Protein AF-A0A367YA58-F1 (afdb_monomer_lite)

Radius of gyration: 22.7 Å; chains: 1; bounding box: 59×46×59 Å

Secondary structure (DSSP, 8-state):
---PPPPPHHHHHHHHTT--------EE----S-TTS-EEEEE-TTS-EEEEEGGG-S---TT---SSS---HHHHHHTTT-TT-HHHHHHHHHHHHHHHHHHHHHHHHHHHHHHHHHHH--SS-EEE-HHHHHHHH---HHHHHHHHH-HHHHHHHHHHHHHHHHT-TTEE-GGGSGGG---TTTSS-TT--S----EEEPPHHHHHHHHHHHHHHHTT-HHHHHHHHHHHHHHS-GGGHHHHHHSHHHHTTHHHHHHHHHHHHS--HHHHHHHHHHT--SS---HHHHHHHHHHTTS--TT--HHHHTTSSPP------

Structure (mmCIF, N/CA/C/O backbone):
data_AF-A0A367YA58-F1
#
_entry.id   AF-A0A367YA58-F1
#
loop_
_atom_site.group_PDB
_atom_site.id
_atom_site.type_sy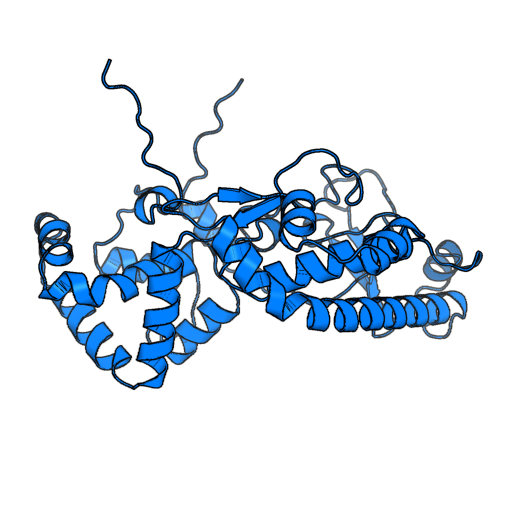mbol
_atom_site.label_atom_id
_atom_site.label_alt_id
_atom_site.label_comp_id
_atom_site.label_asym_id
_atom_site.label_entity_id
_atom_site.label_seq_id
_atom_site.pdbx_PDB_ins_code
_atom_site.Cartn_x
_atom_site.Cartn_y
_atom_site.Cartn_z
_atom_site.occupancy
_atom_site.B_iso_or_equiv
_atom_site.auth_seq_id
_atom_site.auth_comp_id
_atom_site.auth_asym_id
_atom_site.auth_atom_id
_atom_site.pdbx_PDB_model_num
ATOM 1 N N . MET A 1 1 ? -27.823 2.774 -15.861 1.00 31.83 1 MET A N 1
ATOM 2 C CA . MET A 1 1 ? -26.569 2.437 -15.163 1.00 31.83 1 MET A CA 1
ATOM 3 C C . MET A 1 1 ? -26.984 1.546 -14.020 1.00 31.83 1 MET A C 1
ATOM 5 O O . MET A 1 1 ? -27.896 1.924 -13.302 1.00 31.83 1 MET A O 1
ATOM 9 N N . VAL A 1 2 ? -26.497 0.311 -14.004 1.00 22.92 2 VAL A N 1
ATOM 10 C CA . VAL A 1 2 ? -26.872 -0.667 -12.981 1.00 22.92 2 VAL A CA 1
ATOM 11 C C . VAL A 1 2 ? -26.075 -0.297 -11.739 1.00 22.92 2 VAL A C 1
ATOM 13 O O . VAL A 1 2 ? -24.850 -0.345 -11.791 1.00 22.92 2 VAL A O 1
ATOM 16 N N . ASP A 1 3 ? -26.769 0.135 -10.687 1.00 24.98 3 ASP A N 1
ATOM 17 C CA . ASP A 1 3 ? -26.211 0.239 -9.341 1.00 24.98 3 ASP A CA 1
ATOM 18 C C . ASP A 1 3 ? -25.734 -1.153 -8.938 1.00 24.98 3 ASP A C 1
ATOM 20 O O . ASP A 1 3 ? -26.532 -2.049 -8.651 1.00 24.98 3 ASP A O 1
ATOM 24 N N . THR A 1 4 ? -24.423 -1.363 -8.986 1.00 26.62 4 THR A N 1
ATOM 25 C CA . THR A 1 4 ? -23.811 -2.517 -8.344 1.00 26.62 4 THR A CA 1
ATOM 26 C C . THR A 1 4 ? -23.987 -2.302 -6.838 1.00 26.62 4 THR A C 1
ATOM 28 O O . THR A 1 4 ? -23.537 -1.270 -6.335 1.00 26.62 4 THR A O 1
ATOM 31 N N . PRO A 1 5 ? -24.671 -3.200 -6.107 1.00 25.56 5 PRO A N 1
ATOM 32 C CA . PRO A 1 5 ? -24.782 -3.070 -4.660 1.00 25.56 5 PRO A CA 1
ATOM 33 C C . PRO A 1 5 ? -23.375 -3.078 -4.037 1.00 25.56 5 PRO A C 1
ATOM 35 O O . PRO A 1 5 ? -22.473 -3.691 -4.617 1.00 25.56 5 PRO A O 1
ATOM 38 N N . PRO A 1 6 ? -23.166 -2.415 -2.885 1.00 33.16 6 PRO A N 1
ATOM 39 C CA . PRO A 1 6 ? -21.897 -2.488 -2.171 1.00 33.16 6 PRO A CA 1
ATOM 40 C C . PRO A 1 6 ? -21.523 -3.958 -1.955 1.00 33.16 6 PRO A C 1
ATOM 42 O O . PRO A 1 6 ? -22.369 -4.761 -1.550 1.00 33.16 6 PRO A O 1
ATOM 45 N N . ASP A 1 7 ? -20.279 -4.313 -2.289 1.00 41.03 7 ASP A N 1
ATOM 46 C CA . ASP A 1 7 ? -19.752 -5.670 -2.141 1.00 41.03 7 ASP A CA 1
ATOM 47 C C . ASP A 1 7 ? -20.096 -6.205 -0.739 1.00 41.03 7 ASP A C 1
ATOM 49 O O . ASP A 1 7 ? -19.763 -5.590 0.275 1.00 41.03 7 ASP A O 1
ATOM 53 N N . HIS A 1 8 ? -20.795 -7.345 -0.665 1.00 44.59 8 HIS A N 1
ATOM 54 C CA . HIS A 1 8 ? -21.183 -7.951 0.611 1.00 44.59 8 HIS A CA 1
ATOM 55 C C . HIS A 1 8 ? -19.947 -8.138 1.500 1.00 44.59 8 HIS A C 1
ATOM 57 O O . HIS A 1 8 ? -18.978 -8.765 1.086 1.00 44.59 8 HIS A O 1
ATOM 63 N N . PHE A 1 9 ? -19.985 -7.658 2.740 1.00 45.44 9 PHE A N 1
ATOM 64 C CA . PHE A 1 9 ? -18.831 -7.609 3.643 1.00 45.44 9 PHE A CA 1
ATOM 65 C C . PHE A 1 9 ? -18.161 -8.978 3.934 1.00 45.44 9 PHE A C 1
ATOM 67 O O . PHE A 1 9 ? -16.949 -9.062 4.122 1.00 45.44 9 PHE A O 1
ATOM 74 N N . GLN A 1 10 ? -18.900 -10.089 3.843 1.00 37.69 10 GLN A N 1
ATOM 75 C CA . GLN A 1 10 ? -18.319 -11.442 3.880 1.00 37.69 10 GLN A CA 1
ATOM 76 C C . GLN A 1 10 ? -17.319 -11.689 2.724 1.00 37.69 10 GLN A C 1
ATOM 78 O O . GLN A 1 10 ? -16.295 -12.334 2.920 1.00 37.69 10 GLN A O 1
ATOM 83 N N . SER A 1 11 ? -17.553 -11.097 1.547 1.00 38.19 11 SER A N 1
ATOM 84 C CA . SER A 1 11 ? -16.654 -11.183 0.385 1.00 38.19 11 SER A CA 1
ATOM 85 C C . SER A 1 11 ? -15.342 -10.404 0.567 1.00 38.19 11 SER A C 1
ATOM 87 O O . SER A 1 11 ? -14.330 -10.786 -0.013 1.00 38.19 11 SER A O 1
ATOM 89 N N . ILE A 1 12 ? -15.338 -9.359 1.405 1.00 40.28 12 ILE A N 1
ATOM 90 C CA . ILE A 1 12 ? -14.152 -8.580 1.810 1.00 40.28 12 ILE A CA 1
ATOM 91 C C . ILE A 1 12 ? -13.266 -9.409 2.758 1.00 40.28 12 ILE A C 1
ATOM 93 O O . ILE A 1 12 ? -12.040 -9.315 2.732 1.00 40.28 12 ILE A O 1
ATOM 97 N N . ILE A 1 13 ? -13.863 -10.258 3.592 1.00 36.97 13 ILE A N 1
ATOM 98 C CA . ILE A 1 13 ? -13.114 -11.120 4.509 1.00 36.97 13 ILE A CA 1
ATOM 99 C C . ILE A 1 13 ? -12.478 -12.302 3.770 1.00 36.97 13 ILE A C 1
ATOM 101 O O . ILE A 1 13 ? -11.275 -12.523 3.907 1.00 36.97 13 ILE A O 1
ATOM 105 N N . ASP A 1 14 ? -13.256 -13.012 2.950 1.00 37.25 14 ASP A N 1
ATOM 106 C CA . ASP A 1 14 ? -12.817 -14.236 2.262 1.00 37.25 14 ASP A CA 1
ATOM 107 C C . ASP A 1 14 ? -11.677 -13.978 1.245 1.00 37.25 14 ASP A C 1
ATOM 109 O O . ASP A 1 14 ? -10.898 -14.872 0.911 1.00 37.25 14 ASP A O 1
ATOM 113 N N . ARG A 1 15 ? -11.550 -12.740 0.750 1.00 41.12 15 ARG A N 1
ATOM 114 C CA . ARG A 1 15 ? -10.530 -12.310 -0.225 1.00 41.12 15 ARG A CA 1
ATOM 115 C C . ARG A 1 15 ? -9.210 -11.838 0.422 1.00 41.12 15 ARG A C 1
ATOM 117 O O . ARG A 1 15 ? -8.171 -11.882 -0.240 1.00 41.12 15 ARG A O 1
ATOM 124 N N . ASN A 1 16 ? -9.214 -11.451 1.703 1.00 38.50 16 ASN A N 1
ATOM 125 C CA . ASN A 1 16 ? -8.028 -10.974 2.436 1.00 38.50 16 ASN A CA 1
ATOM 126 C C . ASN A 1 16 ? -7.114 -12.105 2.959 1.00 38.50 16 ASN A C 1
ATOM 128 O O . ASN A 1 16 ? -5.936 -11.860 3.209 1.00 38.50 16 ASN A O 1
ATOM 132 N N . GLU A 1 17 ? -7.611 -13.337 3.115 1.00 35.53 17 GLU A N 1
ATOM 133 C CA . GLU A 1 17 ? -6.869 -14.446 3.751 1.00 35.53 17 GLU A CA 1
ATOM 134 C C . GLU A 1 17 ? -5.697 -15.015 2.920 1.00 35.53 17 GLU A C 1
ATOM 136 O O . GLU A 1 17 ? -4.894 -15.775 3.455 1.00 35.53 17 GLU A O 1
ATOM 141 N N . ASN A 1 18 ? -5.551 -14.645 1.639 1.00 35.00 18 ASN A N 1
ATOM 142 C CA . ASN A 1 18 ? -4.677 -15.365 0.697 1.00 35.00 18 ASN A CA 1
ATOM 143 C C . ASN A 1 18 ? -3.546 -14.561 0.025 1.00 35.00 18 ASN A C 1
ATOM 145 O O . ASN A 1 18 ? -2.883 -15.113 -0.848 1.00 35.00 18 ASN A O 1
ATOM 149 N N . ASN A 1 19 ? -3.283 -13.295 0.372 1.00 36.41 19 ASN A N 1
ATOM 150 C CA . ASN A 1 19 ? -2.412 -12.454 -0.468 1.00 36.41 19 ASN A CA 1
ATOM 151 C C . ASN A 1 19 ? -1.410 -11.591 0.314 1.00 36.41 19 ASN A C 1
ATOM 153 O O . ASN A 1 19 ? -1.640 -10.405 0.535 1.00 36.41 19 ASN A O 1
ATOM 157 N N . ILE A 1 20 ? -0.258 -12.177 0.660 1.00 31.73 20 ILE A N 1
ATOM 158 C CA . ILE A 1 20 ? 0.951 -11.428 1.046 1.00 31.73 20 ILE A CA 1
ATOM 159 C C . ILE A 1 20 ? 1.748 -11.126 -0.242 1.00 31.73 20 ILE A C 1
ATOM 161 O O . ILE A 1 20 ? 2.041 -12.070 -0.983 1.00 31.73 20 ILE A O 1
ATOM 165 N N . PRO A 1 21 ? 2.100 -9.862 -0.551 1.00 36.66 21 PRO A N 1
ATOM 166 C CA . PRO A 1 21 ? 2.875 -9.521 -1.747 1.00 36.66 21 PRO A CA 1
ATOM 167 C C . PRO A 1 21 ? 4.283 -10.141 -1.736 1.00 36.66 21 PRO A C 1
ATOM 169 O O . PRO A 1 21 ? 4.924 -10.212 -0.689 1.00 36.66 21 PRO A O 1
ATOM 172 N N . LYS A 1 22 ? 4.782 -10.547 -2.911 1.00 32.50 22 LYS A N 1
ATOM 173 C CA . LYS A 1 22 ? 6.194 -10.891 -3.155 1.00 32.50 22 LYS A CA 1
ATOM 174 C C . LYS A 1 22 ? 6.803 -9.874 -4.122 1.00 32.50 22 LYS A C 1
ATOM 176 O O . LYS A 1 22 ? 6.124 -9.430 -5.044 1.00 32.50 22 LYS A O 1
ATOM 181 N N . GLU A 1 23 ? 8.055 -9.502 -3.881 1.00 27.98 23 GLU A N 1
ATOM 182 C CA . GLU A 1 23 ? 8.826 -8.542 -4.683 1.00 27.98 23 GLU A CA 1
ATOM 183 C C . GLU A 1 23 ? 9.129 -9.091 -6.095 1.00 27.98 23 GLU A C 1
ATOM 185 O O . GLU A 1 23 ? 9.314 -10.295 -6.266 1.00 27.98 23 GLU A O 1
ATOM 190 N N . GLY A 1 24 ? 9.169 -8.216 -7.111 1.00 27.61 24 GLY A N 1
ATOM 191 C CA . GLY A 1 24 ? 9.595 -8.550 -8.481 1.00 27.61 24 GLY A CA 1
ATOM 192 C C . GLY A 1 24 ? 9.173 -7.506 -9.532 1.00 27.61 24 GLY A C 1
ATOM 193 O O . GLY A 1 24 ? 8.119 -6.884 -9.404 1.00 27.61 24 GLY A O 1
ATOM 194 N N . SER A 1 25 ? 9.988 -7.268 -10.571 1.00 27.80 25 SER A N 1
ATOM 195 C CA . SER A 1 25 ? 9.669 -6.355 -11.690 1.00 27.80 25 SER A CA 1
ATOM 196 C C . SER A 1 25 ? 10.366 -6.737 -13.003 1.00 27.80 25 SER A C 1
ATOM 198 O O . SER A 1 25 ? 11.579 -6.625 -13.092 1.00 27.80 25 SER A O 1
ATOM 200 N N . ILE A 1 26 ? 9.572 -7.122 -14.012 1.00 32.19 26 ILE A N 1
ATOM 201 C CA . ILE A 1 26 ? 9.474 -6.632 -15.411 1.00 32.19 26 ILE A CA 1
ATOM 202 C C . ILE A 1 26 ? 8.370 -7.474 -16.071 1.00 32.19 26 ILE A C 1
ATOM 204 O O . ILE A 1 26 ? 8.388 -8.694 -15.976 1.00 32.19 26 ILE A O 1
ATOM 208 N N . VAL A 1 27 ? 7.399 -6.843 -16.736 1.00 33.84 27 VAL A N 1
ATOM 209 C CA . VAL A 1 27 ? 6.296 -7.538 -17.420 1.00 33.84 27 VAL A CA 1
ATOM 210 C C . VAL A 1 27 ? 6.476 -7.410 -18.929 1.00 33.84 27 VAL A C 1
ATOM 212 O O . VAL A 1 27 ? 6.345 -6.311 -19.467 1.00 33.84 27 VAL A O 1
ATOM 215 N N . GLU A 1 28 ? 6.689 -8.528 -19.624 1.00 33.31 28 GLU A N 1
ATOM 216 C CA . GLU A 1 28 ? 6.370 -8.618 -21.048 1.00 33.31 28 GLU A CA 1
ATOM 217 C C . GLU A 1 28 ? 5.059 -9.401 -21.214 1.00 33.31 28 GLU A C 1
ATOM 219 O O . GLU A 1 28 ? 4.943 -10.583 -20.881 1.00 33.31 28 GLU A O 1
ATOM 224 N N . ALA A 1 29 ? 4.019 -8.715 -21.689 1.00 33.44 29 ALA A N 1
ATOM 225 C CA . ALA A 1 29 ? 2.709 -9.311 -21.899 1.00 33.44 29 ALA A CA 1
ATOM 226 C C . ALA A 1 29 ? 2.666 -10.064 -23.238 1.00 33.44 29 ALA A C 1
ATOM 228 O O . ALA A 1 29 ? 2.334 -9.492 -24.278 1.00 33.44 29 ALA A O 1
ATOM 229 N N . LEU A 1 30 ? 2.928 -11.372 -23.215 1.00 30.94 30 LEU A N 1
ATOM 230 C CA . LEU A 1 30 ? 2.553 -12.265 -24.314 1.00 30.94 30 LEU A CA 1
ATOM 231 C C . LEU A 1 30 ? 1.041 -12.533 -24.253 1.00 30.94 30 LEU A C 1
ATOM 233 O O . LEU A 1 30 ? 0.583 -13.541 -23.723 1.00 30.94 30 LEU A O 1
ATOM 237 N N . SER A 1 31 ? 0.243 -11.608 -24.790 1.00 31.27 31 SER A N 1
ATOM 238 C CA . SER A 1 31 ? -1.211 -11.774 -24.8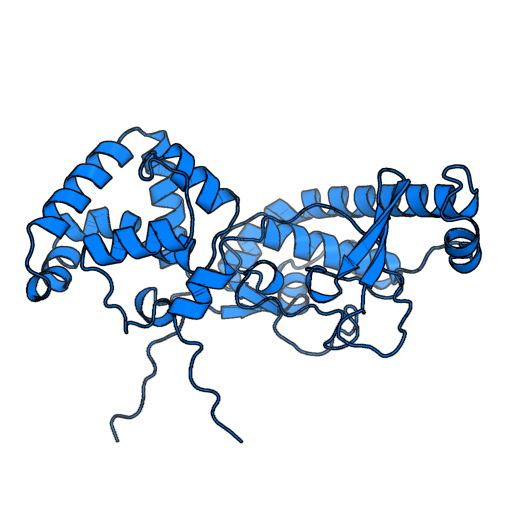95 1.00 31.27 31 SER A CA 1
ATOM 239 C C . SER A 1 31 ? -1.560 -12.895 -25.884 1.00 31.27 31 SER A C 1
ATOM 241 O O . SER A 1 31 ? -1.418 -12.746 -27.100 1.00 31.27 31 SER A O 1
ATOM 243 N N . ARG A 1 32 ? -2.045 -14.032 -25.372 1.00 32.28 32 ARG A N 1
ATOM 244 C CA . ARG A 1 32 ? -2.874 -14.974 -26.137 1.00 32.28 32 ARG A CA 1
ATOM 245 C C . ARG A 1 32 ? -4.245 -15.044 -25.469 1.00 32.28 32 ARG A C 1
ATOM 247 O O . ARG A 1 32 ? -4.339 -15.316 -24.284 1.00 32.28 32 ARG A O 1
ATOM 254 N N . PHE A 1 33 ? -5.281 -14.773 -26.264 1.00 37.62 33 PHE A N 1
ATOM 255 C CA . PHE A 1 33 ? -6.694 -14.613 -25.902 1.00 37.62 33 PHE A CA 1
ATOM 256 C C . PHE A 1 33 ? -7.317 -15.816 -25.152 1.00 37.62 33 PHE A C 1
ATOM 258 O O . PHE A 1 33 ? -8.080 -16.582 -25.737 1.00 37.62 33 PHE A O 1
ATOM 265 N N . ASP A 1 34 ? -7.044 -15.959 -23.854 1.00 37.78 34 ASP A N 1
ATOM 266 C CA . ASP A 1 34 ? -7.911 -16.669 -22.902 1.00 37.78 34 ASP A CA 1
ATOM 267 C C . ASP A 1 34 ? -7.745 -16.058 -21.498 1.00 37.78 34 ASP A C 1
ATOM 269 O O . ASP A 1 34 ? -6.683 -16.137 -20.882 1.00 37.78 34 ASP A O 1
ATOM 273 N N . GLU A 1 35 ? -8.809 -15.447 -20.974 1.00 42.12 35 GLU A N 1
ATOM 274 C CA . GLU A 1 35 ? -8.825 -14.751 -19.677 1.00 42.12 35 GLU A CA 1
ATOM 275 C C . GLU A 1 35 ? -8.464 -15.661 -18.488 1.00 42.12 35 GLU A C 1
ATOM 277 O O . GLU A 1 35 ? -8.026 -15.169 -17.450 1.00 42.12 35 GLU A O 1
ATOM 282 N N . ARG A 1 36 ? -8.577 -16.989 -18.637 1.00 41.88 36 ARG A N 1
ATOM 283 C CA . ARG A 1 36 ? -8.183 -17.976 -17.612 1.00 41.88 36 ARG A CA 1
ATOM 284 C C . ARG A 1 36 ? -6.702 -18.371 -17.666 1.00 41.88 36 ARG A C 1
ATOM 286 O O . ARG A 1 36 ? -6.228 -19.061 -16.765 1.00 41.88 36 ARG A O 1
ATOM 293 N N . TYR A 1 37 ? -5.975 -17.931 -18.694 1.00 46.72 37 TYR A N 1
ATOM 294 C CA . TYR A 1 37 ? -4.575 -18.278 -18.957 1.00 46.72 37 TYR A CA 1
ATOM 295 C C . TYR A 1 37 ? -3.672 -17.059 -19.215 1.00 46.72 37 TYR A C 1
ATOM 297 O O . TYR A 1 37 ? -2.524 -17.242 -19.615 1.00 46.72 37 TYR A O 1
ATOM 305 N N . ASN A 1 38 ? -4.141 -15.833 -18.944 1.00 60.25 38 ASN A N 1
ATOM 306 C CA . ASN A 1 38 ? -3.348 -14.602 -19.050 1.00 60.25 38 ASN A CA 1
ATOM 307 C C . ASN A 1 38 ? -2.298 -14.513 -17.926 1.00 60.25 38 ASN A C 1
ATOM 309 O O . ASN A 1 38 ? -2.415 -13.723 -16.984 1.00 60.25 38 ASN A O 1
ATOM 313 N N . LYS A 1 39 ? -1.275 -15.364 -18.014 1.00 66.50 39 LYS A N 1
ATOM 314 C CA . LYS A 1 39 ? -0.050 -15.243 -17.232 1.00 66.50 39 LYS A CA 1
ATOM 315 C C . LYS A 1 39 ? 0.959 -14.415 -18.016 1.00 66.50 39 LYS A C 1
ATOM 317 O O . LYS A 1 39 ? 1.112 -14.571 -19.224 1.00 66.50 39 LYS A O 1
ATOM 322 N N . LEU A 1 40 ? 1.611 -13.519 -17.303 1.00 70.12 40 LEU A N 1
ATOM 323 C CA . LEU A 1 40 ? 2.712 -12.699 -17.759 1.00 70.12 40 LEU A CA 1
ATOM 324 C C . LEU A 1 40 ? 3.999 -13.448 -17.448 1.00 70.12 40 LEU A C 1
ATOM 326 O O . LEU A 1 40 ? 4.147 -13.962 -16.340 1.00 70.12 40 LEU A O 1
ATOM 330 N N . LEU A 1 41 ? 4.920 -13.496 -18.403 1.00 72.19 41 LEU A N 1
ATOM 331 C CA . LEU A 1 41 ? 6.258 -13.992 -18.129 1.00 72.19 41 LEU A CA 1
ATOM 332 C C . LEU A 1 41 ? 7.071 -12.834 -17.547 1.00 72.19 41 LEU A C 1
ATOM 334 O O . LEU A 1 41 ? 7.226 -11.793 -18.188 1.00 72.19 41 LEU A O 1
ATOM 338 N N . VAL A 1 42 ? 7.537 -13.003 -16.314 1.00 76.12 42 VAL A N 1
ATOM 339 C CA . VAL A 1 42 ? 8.229 -11.974 -15.536 1.00 76.12 42 VAL A CA 1
ATOM 340 C C . VAL A 1 42 ? 9.655 -12.424 -15.269 1.00 76.12 42 VAL A C 1
ATOM 342 O O . VAL A 1 42 ? 9.863 -13.500 -14.715 1.00 76.12 42 VAL A O 1
ATOM 345 N N . LEU A 1 43 ? 10.624 -11.593 -15.649 1.00 77.00 43 LEU A N 1
ATOM 346 C CA . LEU A 1 43 ? 12.030 -11.765 -15.286 1.00 77.00 43 LEU A CA 1
ATOM 347 C C . LEU A 1 43 ? 12.296 -11.048 -13.959 1.00 77.00 43 LEU A C 1
ATOM 349 O O . LEU A 1 43 ? 11.972 -9.868 -13.827 1.00 77.00 43 LEU A O 1
ATOM 353 N N . THR A 1 44 ? 12.860 -11.754 -12.981 1.00 82.31 44 THR A N 1
ATOM 354 C CA . THR A 1 44 ? 13.188 -11.196 -11.662 1.00 82.31 44 THR A CA 1
ATOM 355 C C . THR A 1 44 ? 14.641 -10.726 -11.572 1.00 82.31 44 THR A C 1
ATOM 357 O O . THR A 1 44 ? 15.480 -11.047 -12.417 1.00 82.31 44 THR A O 1
ATOM 360 N N . THR A 1 45 ? 14.951 -9.984 -10.508 1.00 80.25 45 THR A N 1
ATOM 361 C CA . THR A 1 45 ? 16.308 -9.546 -10.141 1.00 80.25 45 THR A CA 1
ATOM 362 C C . THR A 1 45 ? 17.260 -10.705 -9.853 1.00 80.25 45 THR A C 1
ATOM 364 O O . THR A 1 45 ? 18.465 -10.583 -10.042 1.00 80.25 45 THR A O 1
ATOM 367 N N . GLU A 1 46 ? 16.726 -11.855 -9.448 1.00 83.69 46 GLU A N 1
ATOM 368 C CA . GLU A 1 46 ? 17.470 -13.094 -9.194 1.00 83.69 46 GLU A CA 1
ATOM 369 C C . GLU A 1 46 ? 17.731 -13.880 -10.482 1.00 83.69 46 GLU A C 1
ATOM 371 O O . GLU A 1 46 ? 18.227 -15.003 -10.429 1.00 83.69 46 GLU A O 1
ATOM 376 N N . ASN A 1 47 ? 17.411 -13.291 -11.639 1.00 83.50 47 ASN A N 1
ATOM 377 C CA . ASN A 1 47 ? 17.484 -13.937 -12.934 1.00 83.50 47 ASN A CA 1
ATOM 378 C C . ASN A 1 47 ? 16.543 -15.148 -13.037 1.00 83.50 47 ASN A C 1
ATOM 380 O O . ASN A 1 47 ? 16.872 -16.120 -13.710 1.00 83.50 47 ASN A O 1
ATOM 384 N N . GLU A 1 48 ? 15.362 -15.115 -12.413 1.00 83.94 48 GLU A N 1
ATOM 385 C CA . GLU A 1 48 ? 14.338 -16.161 -12.543 1.00 83.94 48 GLU A CA 1
ATOM 386 C C . GLU A 1 48 ? 13.225 -15.727 -13.506 1.00 83.94 48 GLU A C 1
ATOM 388 O O . GLU A 1 48 ? 12.860 -14.556 -13.561 1.00 83.94 48 GLU A O 1
ATOM 393 N N . LEU A 1 49 ? 12.674 -16.671 -14.277 1.00 78.94 49 LEU A N 1
ATOM 394 C CA . LEU A 1 49 ? 11.506 -16.433 -15.130 1.00 78.94 49 LEU A CA 1
ATOM 395 C C . LEU A 1 49 ? 10.273 -17.069 -14.489 1.00 78.94 49 LEU A C 1
ATOM 397 O O . LEU A 1 49 ? 10.214 -18.289 -14.324 1.00 78.94 49 LEU A O 1
ATOM 401 N N . LEU A 1 50 ? 9.293 -16.238 -14.145 1.00 79.56 50 LEU A N 1
ATOM 402 C CA . LEU A 1 50 ? 8.086 -16.631 -13.429 1.00 79.56 50 LEU A CA 1
ATOM 403 C C . LEU A 1 50 ? 6.839 -16.347 -14.263 1.00 79.56 50 LEU A C 1
ATOM 405 O O . LEU A 1 50 ? 6.711 -15.285 -14.865 1.00 79.56 50 LEU A O 1
ATOM 409 N N . ASP A 1 51 ? 5.884 -17.272 -14.236 1.00 76.00 51 ASP A N 1
ATOM 410 C CA . ASP A 1 51 ? 4.554 -17.039 -14.790 1.00 76.00 51 ASP A CA 1
ATOM 411 C C . ASP A 1 51 ? 3.657 -16.385 -13.727 1.00 76.00 51 ASP A C 1
ATOM 413 O O . ASP A 1 51 ? 3.182 -17.053 -12.802 1.00 76.00 51 ASP A O 1
ATOM 417 N N . VAL A 1 52 ? 3.387 -15.090 -13.876 1.00 71.62 52 VAL A N 1
ATOM 418 C CA . VAL A 1 52 ? 2.618 -14.284 -12.918 1.00 71.62 52 VAL A CA 1
ATOM 419 C C . VAL A 1 52 ? 1.239 -13.949 -13.495 1.00 71.62 52 VAL A C 1
ATOM 421 O O . VAL A 1 52 ? 1.157 -13.396 -14.590 1.00 71.62 52 VAL A O 1
ATOM 424 N N . PRO A 1 53 ? 0.124 -14.258 -12.811 1.00 72.19 53 PRO A N 1
ATOM 425 C CA . PRO A 1 53 ? -1.197 -13.807 -13.244 1.00 72.19 53 PRO A CA 1
ATOM 426 C C . PRO A 1 53 ? -1.256 -12.280 -13.364 1.00 72.19 53 PRO A C 1
ATOM 428 O O . PRO A 1 53 ? -0.781 -11.569 -12.484 1.00 72.19 53 PRO A O 1
ATOM 431 N N . ALA A 1 54 ? -1.898 -11.754 -14.411 1.00 67.12 54 ALA A N 1
ATOM 432 C CA . ALA A 1 54 ? -2.011 -10.301 -14.594 1.00 67.12 54 ALA A CA 1
ATOM 433 C C . ALA A 1 54 ? -2.636 -9.577 -13.382 1.00 67.12 54 ALA A C 1
ATOM 435 O O . ALA A 1 54 ? -2.234 -8.466 -13.056 1.00 67.12 54 ALA A O 1
ATOM 436 N N . LEU A 1 55 ? -3.573 -10.223 -12.677 1.00 67.25 55 LEU A N 1
ATOM 437 C CA . LEU A 1 55 ? -4.216 -9.688 -11.468 1.00 67.25 55 LEU A CA 1
ATOM 438 C C . LEU A 1 55 ? -3.283 -9.582 -10.250 1.00 67.25 55 LEU A C 1
ATOM 440 O O . LEU A 1 55 ? -3.610 -8.869 -9.305 1.00 67.25 55 LEU A O 1
ATOM 444 N N . ASP A 1 56 ? -2.139 -10.267 -10.268 1.00 70.44 56 ASP A N 1
ATOM 445 C CA . ASP A 1 56 ? -1.146 -10.214 -9.192 1.00 70.44 56 ASP A CA 1
ATOM 446 C C . ASP A 1 56 ? -0.110 -9.100 -9.390 1.00 70.44 56 ASP A C 1
ATOM 448 O O . ASP A 1 56 ? 0.719 -8.859 -8.514 1.00 70.44 56 ASP A O 1
ATOM 452 N N . VAL A 1 57 ? -0.180 -8.372 -10.509 1.00 67.62 57 VAL A N 1
ATOM 453 C CA . VAL A 1 57 ? 0.643 -7.185 -10.741 1.00 67.62 57 VAL A CA 1
ATOM 454 C C . VAL A 1 57 ? 0.005 -5.983 -10.050 1.00 67.62 57 VAL A C 1
ATOM 456 O O . VAL A 1 57 ? -1.000 -5.445 -10.522 1.00 67.62 57 VAL A O 1
ATOM 459 N N . ASN A 1 58 ? 0.619 -5.553 -8.944 1.00 69.75 58 ASN A N 1
ATOM 460 C CA . ASN A 1 58 ? 0.149 -4.423 -8.133 1.00 69.75 58 ASN A CA 1
ATOM 461 C C . ASN A 1 58 ? 0.528 -3.061 -8.736 1.00 69.75 58 ASN A C 1
ATOM 463 O O . ASN A 1 58 ? -0.172 -2.068 -8.535 1.00 69.75 58 ASN A O 1
ATOM 467 N N . PHE A 1 59 ? 1.635 -3.014 -9.476 1.00 72.31 59 PHE A N 1
ATOM 468 C CA . PHE A 1 59 ? 2.110 -1.827 -10.172 1.00 72.31 59 PHE A CA 1
ATOM 469 C C . PHE A 1 59 ? 2.891 -2.238 -11.417 1.00 72.31 59 PHE A C 1
ATOM 471 O O . PHE A 1 59 ? 3.665 -3.192 -11.398 1.00 72.31 59 PHE A O 1
ATOM 478 N N . HIS A 1 60 ? 2.684 -1.515 -12.506 1.00 71.25 60 HIS A N 1
ATOM 479 C CA . HIS A 1 60 ? 3.299 -1.775 -13.799 1.00 71.25 60 HIS A CA 1
ATOM 480 C C . HIS A 1 60 ? 3.832 -0.455 -14.344 1.00 71.25 60 HIS A C 1
ATOM 482 O O . HIS A 1 60 ? 3.161 0.560 -14.223 1.00 71.25 60 HIS A O 1
ATOM 488 N N . LEU A 1 61 ? 4.987 -0.445 -15.005 1.00 71.44 61 LEU A N 1
ATOM 489 C CA . LEU A 1 61 ? 5.482 0.709 -15.760 1.00 71.44 61 LEU A CA 1
ATOM 490 C C . LEU A 1 61 ? 5.634 0.303 -17.222 1.00 71.44 61 LEU A C 1
ATOM 492 O O . LEU A 1 61 ? 6.399 -0.600 -17.551 1.00 71.44 61 LEU A O 1
ATOM 496 N N . TYR A 1 62 ? 4.901 0.966 -18.111 1.00 67.56 62 TYR A N 1
ATOM 497 C CA . TYR A 1 62 ? 4.845 0.576 -19.516 1.00 67.56 62 TYR A CA 1
ATOM 498 C C . TYR A 1 62 ? 5.992 1.171 -20.343 1.00 67.56 62 TYR A C 1
ATOM 500 O O . TYR A 1 62 ? 6.144 2.392 -20.417 1.00 67.56 62 TYR A O 1
ATOM 508 N N . ARG A 1 63 ? 6.739 0.312 -21.052 1.00 65.19 63 ARG A N 1
ATOM 509 C CA . ARG A 1 63 ? 7.835 0.692 -21.971 1.00 65.19 63 ARG A CA 1
ATOM 510 C C . ARG A 1 63 ? 8.894 1.581 -21.318 1.00 65.19 63 ARG A C 1
ATOM 512 O O . ARG A 1 63 ? 9.292 2.582 -21.912 1.00 65.19 63 ARG A O 1
ATOM 519 N N . VAL A 1 64 ? 9.343 1.230 -20.110 1.00 68.75 64 VAL A N 1
ATOM 520 C CA . VAL A 1 64 ? 10.518 1.878 -19.507 1.00 68.75 64 VAL A CA 1
ATOM 521 C C . VAL A 1 64 ? 11.656 1.791 -20.526 1.00 68.75 64 VAL A C 1
ATOM 523 O O . VAL A 1 64 ? 12.072 0.700 -20.911 1.00 68.75 64 VAL A O 1
ATOM 526 N N . VAL A 1 65 ? 12.050 2.946 -21.067 1.00 60.59 65 VAL A N 1
ATOM 527 C CA . VAL A 1 65 ? 12.962 3.017 -22.212 1.00 60.59 65 VAL A CA 1
ATOM 528 C C . VAL A 1 65 ? 14.323 2.523 -21.757 1.00 60.59 65 VAL A C 1
ATOM 530 O O . VAL A 1 65 ? 14.957 3.148 -20.909 1.00 60.59 65 VAL A O 1
ATOM 533 N N . ILE A 1 66 ? 14.771 1.418 -22.346 1.00 59.78 66 ILE A N 1
ATOM 534 C CA . ILE A 1 66 ? 16.135 0.931 -22.195 1.00 59.78 66 ILE A CA 1
ATOM 535 C C . ILE A 1 66 ? 17.011 1.867 -23.039 1.00 59.78 66 ILE A C 1
ATOM 537 O O . ILE A 1 66 ? 16.776 1.981 -24.243 1.00 59.78 66 ILE A O 1
ATOM 541 N N . PRO A 1 67 ? 18.007 2.565 -22.459 1.00 51.81 67 PRO A N 1
ATOM 542 C CA . PRO A 1 67 ? 18.854 3.519 -23.186 1.00 51.81 67 PRO A CA 1
ATOM 543 C C . PRO A 1 67 ? 19.694 2.898 -24.312 1.00 51.81 67 PRO A C 1
ATOM 545 O O . PRO A 1 67 ? 20.437 3.603 -24.992 1.00 51.81 67 PRO A O 1
ATOM 548 N N . ARG A 1 68 ? 19.622 1.579 -24.489 1.00 50.22 68 ARG A N 1
ATOM 549 C CA . ARG A 1 68 ? 20.290 0.835 -25.543 1.00 50.22 68 ARG A CA 1
ATOM 550 C C . ARG A 1 68 ? 19.228 0.073 -26.313 1.00 50.22 68 ARG A C 1
ATOM 552 O O . ARG A 1 68 ? 18.560 -0.793 -25.755 1.00 50.22 68 ARG A O 1
ATOM 559 N N . ASP A 1 69 ? 19.105 0.371 -27.599 1.00 55.75 69 ASP A N 1
ATOM 560 C CA . ASP A 1 69 ? 18.666 -0.643 -28.548 1.00 55.75 69 ASP A CA 1
ATOM 561 C C . ASP A 1 69 ? 19.429 -1.949 -28.224 1.00 55.75 69 ASP A C 1
ATOM 563 O O . ASP A 1 69 ? 20.637 -1.874 -27.993 1.00 55.75 69 ASP A O 1
ATOM 567 N N . HIS A 1 70 ? 18.745 -3.105 -28.225 1.00 63.75 70 HIS A N 1
ATOM 568 C CA . HIS A 1 70 ? 19.280 -4.475 -28.010 1.00 63.75 70 HIS A CA 1
ATOM 569 C C . HIS A 1 70 ? 19.051 -5.093 -26.617 1.00 63.75 70 HIS A C 1
ATOM 571 O O . HIS A 1 70 ? 19.991 -5.591 -26.011 1.00 63.75 70 HIS A O 1
ATOM 577 N N . ILE A 1 71 ? 17.810 -5.096 -26.117 1.00 72.69 71 ILE A N 1
ATOM 578 C CA . ILE A 1 71 ? 17.352 -6.288 -25.388 1.00 72.69 71 ILE A CA 1
ATOM 579 C C . ILE A 1 71 ? 16.293 -6.960 -26.250 1.00 72.69 71 ILE A C 1
ATOM 581 O O . ILE A 1 71 ? 15.187 -6.438 -26.410 1.00 72.69 71 ILE A O 1
ATOM 585 N N . ASP A 1 72 ? 16.662 -8.073 -26.873 1.00 78.31 72 ASP A N 1
ATOM 586 C CA . ASP A 1 72 ? 15.744 -8.902 -27.643 1.00 78.31 72 ASP A CA 1
ATOM 587 C C . ASP A 1 72 ? 14.993 -9.833 -26.692 1.00 78.31 72 ASP A C 1
ATOM 589 O O . ASP A 1 72 ? 15.405 -10.959 -26.403 1.00 78.31 72 ASP A O 1
ATOM 593 N N . PHE A 1 73 ? 13.854 -9.355 -26.196 1.00 76.19 73 PHE A N 1
ATOM 594 C CA . PHE A 1 73 ? 13.002 -10.155 -25.323 1.00 76.19 73 PHE A CA 1
ATOM 595 C C . PHE A 1 73 ? 12.518 -11.454 -25.994 1.00 76.19 73 PHE A C 1
ATOM 597 O O . PHE A 1 73 ? 12.316 -12.458 -25.311 1.00 76.19 73 PHE A O 1
ATOM 604 N N . GLY A 1 74 ? 12.436 -11.493 -27.331 1.00 77.69 74 GLY A N 1
ATOM 605 C CA . GLY A 1 74 ? 12.156 -12.718 -28.078 1.00 77.69 74 GLY A CA 1
ATOM 606 C C . GLY A 1 74 ? 13.221 -13.791 -27.844 1.00 77.69 74 GLY A C 1
ATOM 607 O O . GLY A 1 74 ? 12.875 -14.940 -27.564 1.00 77.69 74 GLY A O 1
ATOM 608 N N . GLN A 1 75 ? 14.502 -13.410 -27.854 1.00 80.81 75 GLN A N 1
ATOM 609 C CA . GLN A 1 75 ? 15.611 -14.320 -27.539 1.00 80.81 75 GLN A CA 1
ATOM 610 C C . GLN A 1 75 ? 15.574 -14.803 -26.090 1.00 80.81 75 GLN A C 1
ATOM 612 O O . GLN A 1 75 ? 15.801 -15.987 -25.843 1.00 80.81 75 GLN A O 1
ATOM 617 N N . ILE A 1 76 ? 15.205 -13.940 -25.139 1.00 82.06 76 ILE A N 1
ATOM 618 C CA . ILE A 1 76 ? 15.032 -14.344 -23.734 1.00 82.06 76 ILE A CA 1
ATOM 619 C C . ILE A 1 76 ? 13.953 -15.431 -23.616 1.00 82.06 76 ILE A C 1
ATOM 621 O O . ILE A 1 76 ? 14.141 -16.423 -22.909 1.00 82.06 76 ILE A O 1
ATOM 625 N N . VAL A 1 77 ? 12.832 -15.286 -24.330 1.00 81.88 77 VAL A N 1
ATOM 626 C CA . VAL A 1 77 ? 11.734 -16.268 -24.319 1.00 81.88 77 VAL A CA 1
ATOM 627 C C . VAL A 1 77 ? 12.137 -17.580 -24.998 1.00 81.88 77 VAL A C 1
ATOM 629 O O . VAL A 1 77 ? 11.829 -18.661 -24.483 1.00 81.88 77 VAL A O 1
ATOM 632 N N . GLU A 1 78 ? 12.828 -17.511 -26.138 1.00 83.94 78 GLU A N 1
ATOM 633 C CA . GLU A 1 78 ? 13.342 -18.686 -26.854 1.00 83.94 78 GLU A CA 1
ATOM 634 C C . GLU A 1 78 ? 14.368 -19.457 -26.009 1.00 83.94 78 GLU A C 1
ATOM 636 O O . GLU A 1 78 ? 14.307 -20.687 -25.920 1.00 83.94 78 GLU A O 1
ATOM 641 N N . ASN A 1 79 ? 15.237 -18.731 -25.302 1.00 85.44 79 ASN A N 1
ATOM 642 C CA . ASN A 1 79 ? 16.284 -19.262 -24.435 1.00 85.44 79 ASN A CA 1
ATOM 643 C C . ASN A 1 79 ? 15.885 -19.285 -22.951 1.00 85.44 79 ASN A C 1
ATOM 645 O O . ASN A 1 79 ? 16.757 -19.305 -22.087 1.00 85.44 79 ASN A O 1
ATOM 649 N N . ARG A 1 80 ? 14.590 -19.352 -22.612 1.00 80.56 80 ARG A N 1
ATOM 650 C CA . ARG A 1 80 ? 14.090 -19.240 -21.220 1.00 80.56 80 ARG A CA 1
ATOM 651 C C . ARG A 1 80 ? 14.733 -20.190 -20.196 1.00 80.56 80 ARG A C 1
ATOM 653 O O . ARG A 1 80 ? 14.738 -19.915 -18.999 1.00 80.56 80 ARG A O 1
ATOM 660 N N . HIS A 1 81 ? 15.271 -21.323 -20.651 1.00 87.25 81 HIS A N 1
ATOM 661 C CA . HIS A 1 81 ? 15.953 -22.314 -19.807 1.00 87.25 81 HIS A CA 1
ATOM 662 C C . HIS A 1 81 ? 17.469 -22.076 -19.674 1.00 87.25 81 HIS A C 1
ATOM 664 O O . HIS A 1 81 ? 18.133 -22.796 -18.936 1.00 87.25 81 HIS A O 1
ATOM 670 N N . ASN A 1 82 ? 18.019 -21.093 -20.387 1.00 87.56 82 ASN A N 1
ATOM 671 C CA . ASN A 1 82 ? 19.408 -20.669 -20.307 1.00 87.56 82 ASN A CA 1
ATOM 672 C C . ASN A 1 82 ? 19.503 -19.394 -19.457 1.00 87.56 82 ASN A C 1
ATOM 674 O O . ASN A 1 82 ? 19.158 -18.300 -19.898 1.00 87.56 82 ASN A O 1
ATOM 678 N N . GLU A 1 83 ? 19.965 -19.534 -18.220 1.00 87.50 83 GLU A N 1
ATOM 679 C CA . GLU A 1 83 ? 20.186 -18.399 -17.313 1.00 87.50 83 GLU A CA 1
ATOM 680 C C . GLU A 1 83 ? 21.370 -17.522 -17.741 1.00 87.50 83 GLU A C 1
ATOM 682 O O . GLU A 1 83 ? 21.402 -16.341 -17.412 1.00 87.50 83 GLU A O 1
ATOM 687 N N . GLY A 1 84 ? 22.322 -18.079 -18.496 1.00 89.06 84 GLY A N 1
ATOM 688 C CA . GLY A 1 84 ? 23.502 -17.369 -18.996 1.00 89.06 84 GLY A CA 1
ATOM 689 C C . GLY A 1 84 ? 23.306 -16.706 -20.360 1.00 89.06 84 GLY A C 1
ATOM 690 O O . GLY A 1 84 ? 24.293 -16.343 -20.998 1.00 89.06 84 GLY A O 1
ATOM 691 N N . ASP A 1 85 ? 22.066 -16.612 -20.845 1.00 88.38 85 ASP A N 1
ATOM 692 C CA . ASP A 1 85 ? 21.757 -15.908 -22.086 1.00 88.38 85 ASP A CA 1
ATOM 693 C C . ASP A 1 85 ? 22.154 -14.415 -21.976 1.00 88.38 85 ASP A C 1
ATOM 695 O O . ASP A 1 85 ? 21.769 -13.763 -21.003 1.00 88.38 85 ASP A O 1
ATOM 699 N N . PRO A 1 86 ? 22.938 -13.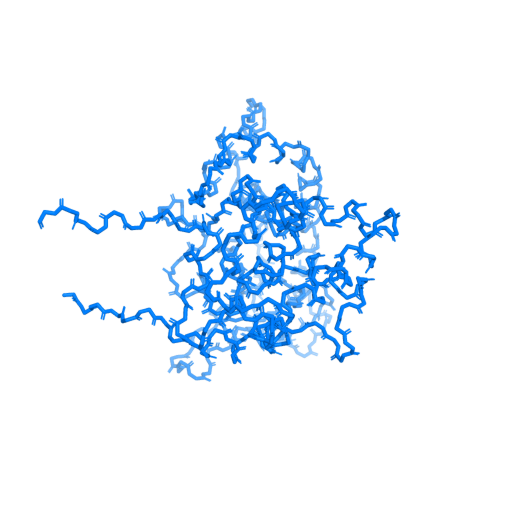858 -22.922 1.00 88.69 86 PRO A N 1
ATOM 700 C CA . PRO A 1 86 ? 23.427 -12.483 -22.821 1.00 88.69 86 PRO A CA 1
ATOM 701 C C . PRO A 1 86 ? 22.324 -11.423 -22.757 1.00 88.69 86 PRO A C 1
ATOM 703 O O . PRO A 1 86 ? 22.484 -10.441 -22.035 1.00 88.69 86 PRO A O 1
ATOM 706 N N . GLU A 1 87 ? 21.215 -11.622 -23.476 1.00 85.56 87 GLU A N 1
ATOM 707 C CA . GLU A 1 87 ? 20.075 -10.697 -23.478 1.00 85.56 87 GLU A CA 1
ATOM 708 C C . GLU A 1 87 ? 19.375 -10.736 -22.118 1.00 85.56 87 GLU A C 1
ATOM 710 O O . GLU A 1 87 ? 19.051 -9.697 -21.541 1.00 85.56 87 GLU A O 1
ATOM 715 N N . ARG A 1 88 ? 19.220 -11.940 -21.554 1.00 85.19 88 ARG A N 1
ATOM 716 C CA . ARG A 1 88 ? 18.665 -12.136 -20.212 1.00 85.19 88 ARG A CA 1
ATOM 717 C C . ARG A 1 88 ? 19.532 -11.482 -19.137 1.00 85.19 88 ARG A C 1
ATOM 719 O O . ARG A 1 88 ? 19.003 -10.752 -18.305 1.00 85.19 88 ARG A O 1
ATOM 726 N N . VAL A 1 89 ? 20.849 -11.692 -19.170 1.00 88.56 89 VAL A N 1
ATOM 727 C CA . VAL A 1 89 ? 21.787 -11.068 -18.219 1.00 88.56 89 VAL A CA 1
ATOM 728 C C . VAL A 1 89 ? 21.750 -9.543 -18.343 1.00 88.56 89 VAL A C 1
ATOM 730 O O . VAL A 1 89 ? 21.627 -8.856 -17.333 1.00 88.56 89 VAL A O 1
ATOM 733 N N . ALA A 1 90 ? 21.763 -9.006 -19.567 1.00 86.38 90 ALA A N 1
ATOM 734 C CA . ALA A 1 90 ? 21.654 -7.567 -19.796 1.00 86.38 90 ALA A CA 1
ATOM 735 C C . ALA A 1 90 ? 20.329 -6.984 -19.272 1.00 86.38 90 ALA A C 1
ATOM 737 O O . ALA A 1 90 ? 20.307 -5.864 -18.758 1.00 86.38 90 ALA A O 1
ATOM 738 N N . ALA A 1 91 ? 19.230 -7.739 -19.374 1.00 83.31 91 ALA A N 1
ATOM 739 C CA . ALA A 1 91 ? 17.932 -7.333 -18.847 1.00 83.31 91 ALA A CA 1
ATOM 740 C C . ALA A 1 91 ? 17.935 -7.287 -17.318 1.00 83.31 91 ALA A C 1
ATOM 742 O O . ALA A 1 91 ? 17.471 -6.303 -16.748 1.00 83.31 91 ALA A O 1
ATOM 743 N N . VAL A 1 92 ? 18.508 -8.299 -16.660 1.00 84.06 92 VAL A N 1
ATOM 744 C CA . VAL A 1 92 ? 18.673 -8.309 -15.198 1.00 84.06 92 VAL A CA 1
ATOM 745 C C . VAL A 1 92 ? 19.551 -7.147 -14.735 1.00 84.06 92 VAL A C 1
ATOM 747 O O . VAL A 1 92 ? 19.158 -6.421 -13.825 1.00 84.06 92 VAL A O 1
ATOM 750 N N . ASP A 1 93 ? 20.687 -6.906 -15.394 1.00 86.62 93 ASP A N 1
ATOM 751 C CA . ASP A 1 93 ? 21.578 -5.784 -15.071 1.00 86.62 93 ASP A CA 1
ATOM 752 C C . ASP A 1 93 ? 20.851 -4.434 -15.178 1.00 86.62 93 ASP A C 1
ATOM 754 O O . ASP A 1 93 ? 21.008 -3.559 -14.321 1.00 86.62 93 ASP A O 1
ATOM 758 N N . PHE A 1 94 ? 20.012 -4.269 -16.207 1.00 85.19 94 PHE A N 1
ATOM 759 C CA . PHE A 1 94 ? 19.171 -3.086 -16.357 1.00 85.19 94 PHE A CA 1
ATOM 760 C C . PHE A 1 94 ? 18.137 -2.960 -15.230 1.00 85.19 94 PHE A C 1
ATOM 762 O O . PHE A 1 94 ? 18.002 -1.872 -14.671 1.00 85.19 94 PHE A O 1
ATOM 769 N N . ILE A 1 95 ? 17.431 -4.043 -14.872 1.00 82.31 95 ILE A N 1
ATOM 770 C CA . ILE A 1 95 ? 16.454 -4.044 -13.767 1.00 82.31 95 ILE A CA 1
ATOM 771 C C . ILE A 1 95 ? 17.128 -3.600 -12.472 1.00 82.31 95 ILE A C 1
ATOM 773 O O . ILE A 1 95 ? 16.625 -2.703 -11.797 1.00 82.31 95 ILE A O 1
ATOM 777 N N . CYS A 1 96 ? 18.271 -4.199 -12.141 1.00 83.75 96 CYS A N 1
ATOM 778 C CA . CYS A 1 96 ? 19.020 -3.882 -10.930 1.00 83.75 96 CYS A CA 1
ATOM 779 C C . CYS A 1 96 ? 19.447 -2.409 -10.911 1.00 83.75 96 CYS A C 1
ATOM 781 O O . CYS A 1 96 ? 19.172 -1.710 -9.940 1.00 83.75 96 CYS A O 1
ATOM 783 N N . SER A 1 97 ? 20.018 -1.902 -12.010 1.00 88.00 97 SER A N 1
ATOM 784 C CA . SER A 1 97 ? 20.404 -0.488 -12.118 1.00 88.00 97 SER A CA 1
ATOM 785 C C . SER A 1 97 ? 19.207 0.460 -12.002 1.00 88.00 97 SER A C 1
ATOM 787 O O . SER A 1 97 ? 19.317 1.517 -11.385 1.00 88.00 97 SER A O 1
ATOM 789 N N . PHE A 1 98 ? 18.064 0.102 -12.589 1.00 85.81 98 PHE A N 1
ATOM 790 C CA . PHE A 1 98 ? 16.842 0.893 -12.482 1.00 85.81 98 PHE A CA 1
ATOM 791 C C . PHE A 1 98 ? 16.318 0.926 -11.043 1.00 85.81 98 PHE A C 1
ATOM 793 O O . PHE A 1 98 ? 15.919 1.983 -10.554 1.00 85.81 98 PHE A O 1
ATOM 800 N N . LEU A 1 99 ? 16.343 -0.210 -10.344 1.00 85.00 99 LEU A N 1
ATOM 801 C CA . LEU A 1 99 ? 15.944 -0.283 -8.940 1.00 85.00 99 LEU A CA 1
ATOM 802 C C . LEU A 1 99 ? 16.885 0.517 -8.038 1.00 85.00 99 LEU A C 1
ATOM 804 O O . LEU A 1 99 ? 16.397 1.189 -7.133 1.00 85.00 99 LEU A O 1
ATOM 808 N N . ASP A 1 100 ? 18.190 0.516 -8.305 1.00 88.12 100 ASP A N 1
ATOM 809 C CA . ASP A 1 100 ? 19.154 1.346 -7.576 1.00 88.12 100 ASP A CA 1
ATOM 810 C C . ASP A 1 100 ? 18.821 2.843 -7.705 1.00 88.12 100 ASP A C 1
ATOM 812 O O . ASP A 1 100 ? 18.731 3.547 -6.693 1.00 88.12 100 ASP A O 1
ATOM 816 N N . ASP A 1 101 ? 18.533 3.319 -8.923 1.00 89.00 101 ASP A N 1
ATOM 817 C CA . ASP A 1 101 ? 18.117 4.707 -9.174 1.00 89.00 101 ASP A CA 1
ATOM 818 C C . ASP A 1 101 ? 16.794 5.049 -8.460 1.00 89.00 101 ASP A C 1
ATOM 820 O O . ASP A 1 101 ? 16.632 6.132 -7.880 1.00 89.00 101 ASP A O 1
ATOM 824 N N . VAL A 1 102 ? 15.832 4.118 -8.478 1.00 87.19 102 VAL A N 1
ATOM 825 C CA . VAL A 1 102 ? 14.543 4.257 -7.785 1.00 87.19 102 VAL A CA 1
ATOM 826 C C . VAL A 1 102 ? 14.742 4.324 -6.276 1.00 87.19 102 VAL A C 1
ATOM 828 O O . VAL A 1 102 ? 14.139 5.179 -5.628 1.00 87.19 102 VAL A O 1
ATOM 831 N N . LEU A 1 103 ? 15.586 3.466 -5.703 1.00 86.81 103 LEU A N 1
ATOM 832 C CA . LEU A 1 103 ? 15.878 3.427 -4.271 1.00 86.81 103 LEU A CA 1
ATOM 833 C C . LEU A 1 103 ? 16.605 4.691 -3.804 1.00 86.81 103 LEU A C 1
ATOM 835 O O . LEU A 1 103 ? 16.276 5.230 -2.740 1.00 86.81 103 LEU A O 1
ATOM 839 N N . GLU A 1 104 ? 17.550 5.198 -4.599 1.00 94.06 104 GLU A N 1
ATOM 840 C CA . GLU A 1 104 ? 18.225 6.466 -4.325 1.00 94.06 104 GLU A CA 1
ATOM 841 C C . GLU A 1 104 ? 17.210 7.613 -4.277 1.00 94.06 104 GLU A C 1
ATOM 843 O O . GLU A 1 104 ? 17.113 8.321 -3.267 1.00 94.06 104 GLU A O 1
ATOM 848 N N . LEU A 1 105 ? 16.387 7.751 -5.321 1.00 92.25 105 LEU A N 1
ATOM 849 C CA . LEU A 1 105 ? 15.384 8.807 -5.375 1.00 92.25 105 LEU A CA 1
ATOM 850 C C . LEU A 1 105 ? 14.318 8.638 -4.285 1.00 92.25 105 LEU A C 1
ATOM 852 O O . LEU A 1 105 ? 13.910 9.617 -3.662 1.00 92.25 105 LEU A O 1
ATOM 856 N N . LYS A 1 106 ? 13.884 7.406 -4.005 1.00 91.12 106 LYS A N 1
ATOM 857 C CA . LYS A 1 106 ? 12.929 7.088 -2.937 1.00 91.12 106 LYS A CA 1
ATOM 858 C C . LYS A 1 106 ? 13.417 7.632 -1.600 1.00 91.12 106 LYS A C 1
ATOM 860 O O . LYS A 1 106 ? 12.646 8.301 -0.911 1.00 91.12 106 LYS A O 1
ATOM 865 N N . ARG A 1 107 ? 14.688 7.397 -1.256 1.00 93.50 107 ARG A N 1
ATOM 866 C CA . ARG A 1 107 ? 15.314 7.904 -0.026 1.00 93.50 107 ARG A CA 1
ATOM 867 C C . ARG A 1 107 ? 15.335 9.433 0.017 1.00 93.50 107 ARG A C 1
ATOM 869 O O . ARG A 1 107 ? 15.036 10.012 1.059 1.00 93.50 107 ARG A O 1
ATOM 876 N N . ASP A 1 108 ? 15.633 10.080 -1.105 1.00 93.38 108 ASP A N 1
ATOM 877 C CA . ASP A 1 108 ? 15.654 11.544 -1.213 1.00 93.38 108 ASP A CA 1
ATOM 878 C C . ASP A 1 108 ? 14.257 12.176 -1.102 1.00 93.38 108 ASP A C 1
ATOM 880 O O . ASP A 1 108 ? 14.101 13.315 -0.640 1.00 93.38 108 ASP A O 1
ATOM 884 N N . LEU A 1 109 ? 13.224 11.454 -1.542 1.00 93.19 109 LEU A N 1
ATOM 885 C CA . LEU A 1 109 ? 11.837 11.898 -1.468 1.00 93.19 109 LEU A CA 1
ATOM 886 C C . LEU A 1 109 ? 11.191 11.629 -0.109 1.00 93.19 109 LEU A C 1
ATOM 888 O O . LEU A 1 109 ? 10.357 12.438 0.297 1.00 93.19 109 LEU A O 1
ATOM 892 N N . ALA A 1 110 ? 11.578 10.570 0.608 1.00 91.56 110 ALA A N 1
ATOM 893 C CA . ALA A 1 110 ? 10.925 10.134 1.846 1.00 91.56 110 ALA A CA 1
ATOM 894 C C . ALA A 1 110 ? 10.664 11.268 2.868 1.00 91.56 110 ALA A C 1
ATOM 896 O O . ALA A 1 110 ? 9.524 11.407 3.316 1.00 91.56 110 ALA A O 1
ATOM 897 N N . PRO A 1 111 ? 11.617 12.177 3.178 1.00 92.44 111 PRO A N 1
ATOM 898 C CA . PRO A 1 111 ? 11.370 13.273 4.124 1.00 92.44 111 PRO A CA 1
ATOM 899 C C . PRO A 1 111 ? 10.296 14.271 3.665 1.00 92.44 111 PRO A C 1
ATOM 901 O O . PRO A 1 111 ? 9.743 15.016 4.472 1.00 92.44 111 PRO A O 1
ATOM 904 N N . LYS A 1 112 ? 10.009 14.330 2.360 1.00 93.81 112 LYS A N 1
ATOM 905 C CA . LYS A 1 112 ? 9.033 15.257 1.776 1.00 93.81 112 LYS A CA 1
ATOM 906 C C . LYS A 1 112 ? 7.603 14.734 1.900 1.00 93.81 112 LYS A C 1
ATOM 908 O O . LYS A 1 112 ? 6.681 15.547 1.898 1.00 93.81 112 LYS A O 1
ATOM 913 N N . PHE A 1 113 ? 7.408 13.423 2.060 1.00 93.88 113 PHE A N 1
ATOM 914 C CA . PHE A 1 113 ? 6.076 12.814 2.134 1.00 93.88 113 PHE A CA 1
ATOM 915 C C . PHE A 1 113 ? 5.280 13.235 3.371 1.00 93.88 113 PHE A C 1
ATOM 917 O O . PHE A 1 113 ? 4.062 13.330 3.287 1.00 93.88 113 PHE A O 1
ATOM 924 N N . GLU A 1 114 ? 5.933 13.612 4.474 1.00 91.31 114 GLU A N 1
ATOM 925 C CA . GLU A 1 114 ? 5.248 14.223 5.626 1.00 91.31 114 GLU A CA 1
ATOM 926 C C . GLU A 1 114 ? 4.542 15.526 5.252 1.00 91.31 114 GLU A C 1
ATOM 928 O O . GLU A 1 114 ? 3.405 15.788 5.642 1.00 91.31 114 GLU A O 1
ATOM 933 N N . ARG A 1 115 ? 5.218 16.346 4.446 1.00 90.69 115 ARG A N 1
ATOM 934 C CA . ARG A 1 115 ? 4.671 17.609 3.967 1.00 90.69 115 ARG A CA 1
ATOM 935 C C . ARG A 1 115 ? 3.570 17.387 2.933 1.00 90.69 115 ARG A C 1
ATOM 937 O O . ARG A 1 115 ? 2.638 18.185 2.893 1.00 90.69 115 ARG A O 1
ATOM 944 N N . VAL A 1 116 ? 3.694 16.365 2.086 1.00 94.56 116 VAL A N 1
ATOM 945 C CA . VAL A 1 116 ? 2.631 15.982 1.143 1.00 94.56 116 VAL A CA 1
ATOM 946 C C . VAL A 1 116 ? 1.404 15.523 1.928 1.00 94.56 116 VAL A C 1
ATOM 948 O O . VAL A 1 116 ? 0.319 16.048 1.709 1.00 94.56 116 VAL A O 1
ATOM 951 N N . TYR A 1 117 ? 1.578 14.640 2.915 1.00 95.31 117 TYR A N 1
ATOM 952 C CA . TYR A 1 117 ? 0.491 14.167 3.772 1.00 95.31 117 TYR A CA 1
ATOM 953 C C . TYR A 1 117 ? -0.228 15.332 4.452 1.00 95.31 117 TYR A C 1
ATOM 955 O O . TYR A 1 117 ? -1.440 15.461 4.330 1.00 95.31 117 TYR A O 1
ATOM 963 N N . ALA A 1 118 ? 0.512 16.249 5.077 1.00 92.19 118 ALA A N 1
ATOM 964 C CA . ALA A 1 118 ? -0.074 17.409 5.747 1.00 92.19 118 ALA A CA 1
ATOM 965 C C . ALA A 1 118 ? -0.858 18.358 4.814 1.00 92.19 118 ALA A C 1
ATOM 967 O O . ALA A 1 118 ? -1.673 19.134 5.304 1.00 92.19 118 ALA A O 1
ATOM 968 N N . GLN A 1 119 ? -0.613 18.335 3.497 1.00 93.44 119 GLN A N 1
ATOM 969 C CA . GLN A 1 119 ? -1.359 19.152 2.529 1.00 93.44 119 GLN A CA 1
ATOM 970 C C . GLN A 1 119 ? -2.713 18.544 2.150 1.00 93.44 119 GLN A C 1
ATOM 972 O O . GLN A 1 119 ? -3.627 19.293 1.818 1.00 93.44 119 GLN A O 1
ATOM 977 N N . PHE A 1 120 ? -2.837 17.216 2.190 1.00 93.00 120 PHE A N 1
ATOM 978 C CA . PHE A 1 120 ? -4.022 16.504 1.700 1.00 93.00 120 PHE A CA 1
ATOM 979 C C . PHE A 1 120 ? -4.817 15.789 2.795 1.00 93.00 120 PHE A C 1
ATOM 981 O O . PHE A 1 120 ? -5.971 15.426 2.571 1.00 93.00 120 PHE A O 1
ATOM 988 N N . ALA A 1 121 ? -4.226 15.567 3.967 1.00 92.62 121 ALA A N 1
ATOM 989 C CA . ALA A 1 121 ? -4.903 14.922 5.078 1.00 92.62 121 ALA A CA 1
ATOM 990 C C . ALA A 1 121 ? -6.024 15.821 5.620 1.00 92.62 121 ALA A C 1
ATOM 992 O O . ALA A 1 121 ? -5.844 17.023 5.817 1.00 92.62 121 ALA A O 1
ATOM 993 N N . GLY A 1 122 ? -7.179 15.216 5.880 1.00 89.81 122 GLY A N 1
ATOM 994 C CA . GLY A 1 122 ? -8.345 15.881 6.449 1.00 89.81 122 GLY A CA 1
ATOM 995 C C . GLY A 1 122 ? -9.107 14.965 7.401 1.00 89.81 122 GLY A C 1
ATOM 996 O O . GLY A 1 122 ? -8.579 13.952 7.860 1.00 89.81 122 GLY A O 1
ATOM 997 N N . GLU A 1 123 ? -10.354 15.330 7.693 1.00 87.81 123 GLU A N 1
ATOM 998 C CA . GLU A 1 123 ? -11.255 14.548 8.557 1.00 87.81 123 GLU A CA 1
ATOM 999 C C . GLU A 1 123 ? -11.749 13.253 7.893 1.00 87.81 123 GLU A C 1
ATOM 1001 O O . GLU A 1 123 ? -12.042 12.286 8.587 1.00 87.81 123 GLU A O 1
ATOM 1006 N N . ALA A 1 124 ? -11.803 13.220 6.558 1.00 86.00 124 ALA A N 1
ATOM 1007 C CA . ALA A 1 124 ? -12.229 12.072 5.759 1.00 86.00 124 ALA A CA 1
ATOM 1008 C C . ALA A 1 124 ? -11.176 11.718 4.699 1.00 86.00 124 ALA A C 1
ATOM 1010 O O . ALA A 1 124 ? -10.203 12.452 4.491 1.00 86.00 124 ALA A O 1
ATOM 1011 N N . MET A 1 125 ? -11.356 10.566 4.051 1.00 85.81 125 MET A N 1
ATOM 1012 C CA . MET A 1 125 ? -10.423 10.054 3.055 1.00 85.81 125 MET A CA 1
ATOM 1013 C C . MET A 1 125 ? -10.466 10.928 1.803 1.00 85.81 125 MET A C 1
ATOM 1015 O O . MET A 1 125 ? -11.532 11.169 1.240 1.00 85.81 125 MET A O 1
ATOM 1019 N N . ASN A 1 126 ? -9.295 11.359 1.340 1.00 85.75 126 ASN A N 1
ATOM 1020 C CA . ASN A 1 126 ? -9.160 12.173 0.135 1.00 85.75 126 ASN A CA 1
ATOM 1021 C C . ASN A 1 126 ? -8.420 11.387 -0.945 1.00 85.75 126 ASN A C 1
ATOM 1023 O O . ASN A 1 126 ? -7.367 10.811 -0.676 1.00 85.75 126 ASN A O 1
ATOM 1027 N N . SER A 1 127 ? -8.956 11.368 -2.164 1.00 86.12 127 SER A N 1
ATOM 1028 C CA . SER A 1 127 ? -8.287 10.749 -3.309 1.00 86.12 127 SER A CA 1
ATOM 1029 C C . SER A 1 127 ? -7.222 11.682 -3.882 1.00 86.12 127 SER A C 1
ATOM 1031 O O . SER A 1 127 ? -7.508 12.864 -4.079 1.00 86.12 127 SER A O 1
ATOM 1033 N N . ILE A 1 128 ? -6.048 11.153 -4.212 1.00 87.06 128 ILE A N 1
ATOM 1034 C CA . ILE A 1 128 ? -4.959 11.891 -4.860 1.00 87.06 128 ILE A CA 1
ATOM 1035 C C . ILE A 1 128 ? -4.382 11.091 -6.031 1.00 87.06 128 ILE A C 1
ATOM 1037 O O . ILE A 1 128 ? -4.388 9.857 -6.042 1.00 87.06 128 ILE A O 1
ATOM 1041 N N . SER A 1 129 ? -3.865 11.803 -7.023 1.00 83.75 129 SER A N 1
ATOM 1042 C CA . SER A 1 129 ? -3.115 11.242 -8.146 1.00 83.75 129 SER A CA 1
ATOM 1043 C C . SER A 1 129 ? -1.603 11.393 -7.941 1.00 83.75 129 SER A C 1
ATOM 1045 O O . SER A 1 129 ? -1.142 12.170 -7.102 1.00 83.75 129 SER A O 1
ATOM 1047 N N . LEU A 1 130 ? -0.797 10.692 -8.749 1.00 82.00 130 LEU A N 1
ATOM 1048 C CA . LEU A 1 130 ? 0.662 10.886 -8.754 1.00 82.00 130 LEU A CA 1
ATOM 1049 C C . LEU A 1 130 ? 1.052 12.326 -9.118 1.00 82.00 130 LEU A C 1
ATOM 1051 O O . LEU A 1 130 ? 2.044 12.831 -8.598 1.00 82.00 130 LEU A O 1
ATOM 1055 N N . ILE A 1 131 ? 0.268 12.998 -9.968 1.00 82.50 131 ILE A N 1
ATOM 1056 C CA . ILE A 1 131 ? 0.514 14.393 -10.358 1.00 82.50 131 ILE A CA 1
ATOM 1057 C C . ILE A 1 131 ? 0.339 15.317 -9.150 1.00 82.50 131 ILE A C 1
ATOM 1059 O O . ILE A 1 131 ? 1.213 16.141 -8.893 1.00 82.50 131 ILE A O 1
ATOM 1063 N N . ASP A 1 132 ? -0.713 15.114 -8.349 1.00 88.00 132 ASP A N 1
ATOM 1064 C CA . ASP A 1 132 ? -0.934 15.893 -7.123 1.00 88.00 132 ASP A CA 1
ATOM 1065 C C . ASP A 1 132 ? 0.245 15.748 -6.149 1.00 88.00 132 ASP A C 1
ATOM 1067 O O . ASP A 1 132 ? 0.688 16.723 -5.538 1.00 88.00 132 ASP A O 1
ATOM 1071 N N . VAL A 1 133 ? 0.806 14.536 -6.036 1.00 90.12 133 VAL A N 1
ATOM 1072 C CA . VAL A 1 133 ? 1.997 14.276 -5.214 1.00 90.12 133 VAL A CA 1
ATOM 1073 C C . VAL A 1 133 ? 3.226 14.997 -5.771 1.00 90.12 133 VAL A C 1
ATOM 1075 O O . VAL A 1 133 ? 3.948 15.648 -5.010 1.00 90.12 133 VAL A O 1
ATOM 1078 N N . VAL A 1 134 ? 3.467 14.918 -7.084 1.00 89.25 134 VAL A N 1
ATOM 1079 C CA . VAL A 1 134 ? 4.583 15.610 -7.752 1.00 89.25 134 VAL A CA 1
ATOM 1080 C C . VAL A 1 134 ? 4.507 17.122 -7.523 1.00 89.25 134 VAL A C 1
ATOM 1082 O O . VAL A 1 134 ? 5.504 17.735 -7.122 1.00 89.25 134 VAL A O 1
ATOM 1085 N N . ASP A 1 135 ? 3.325 17.713 -7.692 1.00 88.00 135 ASP A N 1
ATOM 1086 C CA . ASP A 1 135 ? 3.093 19.143 -7.489 1.00 88.00 135 ASP A CA 1
ATOM 1087 C C . ASP A 1 135 ? 3.275 19.544 -6.015 1.00 88.00 135 ASP A C 1
ATOM 1089 O O . ASP A 1 135 ? 3.928 20.549 -5.701 1.00 88.00 135 ASP A O 1
ATOM 1093 N N . ALA A 1 136 ? 2.785 18.725 -5.080 1.00 91.81 136 ALA A N 1
ATOM 1094 C CA . ALA A 1 136 ? 2.896 18.969 -3.642 1.00 91.81 136 ALA A CA 1
ATOM 1095 C C . ALA A 1 136 ? 4.339 18.901 -3.113 1.00 91.81 136 ALA A C 1
ATOM 1097 O O . ALA A 1 136 ? 4.693 19.640 -2.177 1.00 91.81 136 ALA A O 1
ATOM 1098 N N . ILE A 1 137 ? 5.188 18.059 -3.719 1.00 92.25 137 ILE A N 1
ATOM 1099 C CA . ILE A 1 137 ? 6.617 17.950 -3.387 1.00 92.25 137 ILE A CA 1
ATOM 1100 C C . ILE A 1 137 ? 7.349 19.279 -3.652 1.00 92.25 137 ILE A C 1
ATOM 1102 O O . ILE A 1 137 ? 8.301 19.603 -2.932 1.00 92.25 137 ILE A O 1
ATOM 1106 N N . LYS A 1 138 ? 6.880 20.085 -4.618 1.00 87.75 138 LYS A N 1
ATOM 1107 C CA . LYS A 1 138 ? 7.502 21.347 -5.064 1.00 87.75 138 LYS A CA 1
ATOM 1108 C C . LYS A 1 138 ? 8.992 21.175 -5.364 1.00 87.75 138 LYS A C 1
ATOM 1110 O O . LYS A 1 138 ? 9.862 21.662 -4.635 1.00 87.75 138 LYS A O 1
ATOM 1115 N N . PHE A 1 139 ? 9.281 20.440 -6.432 1.00 88.94 139 PHE A N 1
ATOM 1116 C CA . PHE A 1 139 ? 10.641 20.209 -6.907 1.00 88.94 139 PHE A CA 1
ATOM 1117 C C . PHE A 1 139 ? 11.388 21.510 -7.237 1.00 88.94 139 PHE A C 1
ATOM 1119 O O . PHE A 1 139 ? 10.797 22.510 -7.638 1.00 88.94 139 PHE A O 1
ATOM 1126 N N . ARG A 1 140 ? 12.718 21.487 -7.079 1.00 89.75 140 ARG A N 1
ATOM 1127 C CA . ARG A 1 140 ? 13.593 22.560 -7.577 1.00 89.75 140 ARG A CA 1
ATOM 1128 C C . ARG A 1 140 ? 13.638 22.504 -9.103 1.00 89.75 140 ARG A C 1
ATOM 1130 O O . ARG A 1 140 ? 13.563 21.414 -9.663 1.00 89.75 140 ARG A O 1
ATOM 1137 N N . GLU A 1 141 ? 13.858 23.644 -9.756 1.00 87.25 141 GLU A N 1
ATOM 1138 C CA . GLU A 1 141 ? 13.930 23.738 -11.225 1.00 87.25 141 GLU A CA 1
ATOM 1139 C C . GLU A 1 141 ? 14.907 22.726 -11.838 1.00 87.25 141 GLU A C 1
ATOM 1141 O O . GLU A 1 141 ? 14.583 22.076 -12.825 1.00 87.25 141 GLU A O 1
ATOM 1146 N N . THR A 1 142 ? 16.065 22.504 -11.211 1.00 88.12 142 THR A N 1
ATOM 1147 C CA . THR A 1 142 ? 17.047 21.511 -11.673 1.00 88.12 142 THR A CA 1
ATOM 1148 C C . THR A 1 142 ? 16.501 20.082 -11.676 1.00 88.12 142 THR A C 1
ATOM 1150 O O . THR A 1 142 ? 16.779 19.321 -12.598 1.00 88.12 142 THR A O 1
ATOM 1153 N N . SER A 1 143 ? 15.700 19.712 -10.674 1.00 88.44 143 SER A N 1
ATOM 1154 C CA . SER A 1 143 ? 15.039 18.405 -10.613 1.00 88.44 143 SER A CA 1
ATOM 1155 C C . SER A 1 143 ? 13.921 18.302 -11.646 1.00 88.44 143 SER A C 1
ATOM 1157 O O . SER A 1 143 ? 13.798 17.270 -12.292 1.00 88.44 143 SER A O 1
ATOM 1159 N N . VAL A 1 144 ? 13.148 19.375 -11.845 1.00 87.31 144 VAL A N 1
ATOM 1160 C CA . VAL A 1 144 ? 12.106 19.426 -12.883 1.00 87.31 144 VAL A CA 1
ATOM 1161 C C . VAL A 1 144 ? 12.721 19.225 -14.267 1.00 87.31 144 VAL A C 1
ATOM 1163 O O . VAL A 1 144 ? 12.209 18.431 -15.047 1.00 87.31 144 VAL A O 1
ATOM 1166 N N . ILE A 1 145 ? 13.853 19.876 -14.550 1.00 86.69 145 ILE A N 1
ATOM 1167 C CA . ILE A 1 145 ? 14.591 19.686 -15.804 1.00 86.69 145 ILE A CA 1
ATOM 1168 C C . ILE A 1 145 ? 15.065 18.235 -15.937 1.00 86.69 145 ILE A C 1
ATOM 1170 O O . ILE A 1 145 ? 14.866 17.650 -16.996 1.00 86.69 145 ILE A O 1
ATOM 1174 N N . LYS A 1 146 ? 15.634 17.632 -14.878 1.00 87.25 146 LYS A N 1
ATOM 1175 C CA . LYS A 1 146 ? 16.057 16.218 -14.893 1.00 87.25 146 LYS A CA 1
ATOM 1176 C C . LYS A 1 146 ? 14.887 15.296 -15.247 1.00 87.25 146 LYS A C 1
ATOM 1178 O O . LYS A 1 146 ? 14.958 14.587 -16.244 1.00 87.25 146 LYS A O 1
ATOM 1183 N N . PHE A 1 147 ? 13.792 15.351 -14.490 1.00 87.06 147 PHE A N 1
ATOM 1184 C CA . PHE A 1 147 ? 12.631 14.485 -14.723 1.00 87.06 147 PHE A CA 1
ATOM 1185 C C . PHE A 1 147 ? 11.932 14.781 -16.056 1.00 87.06 147 PHE A C 1
ATOM 1187 O O . PHE A 1 147 ? 11.387 13.884 -16.685 1.00 87.06 147 PHE A O 1
ATOM 1194 N N . GLY A 1 148 ? 11.978 16.025 -16.533 1.00 82.88 148 GLY A N 1
ATOM 1195 C CA . GLY A 1 148 ? 11.463 16.399 -17.849 1.00 82.88 148 GLY A CA 1
ATOM 1196 C C . GLY A 1 148 ? 12.363 15.990 -19.022 1.00 82.88 148 GLY A C 1
ATOM 1197 O O . GLY A 1 148 ? 11.903 16.016 -20.161 1.00 82.88 148 GLY A O 1
ATOM 1198 N N . SER A 1 149 ? 13.626 15.624 -18.772 1.00 81.56 149 SER A N 1
ATOM 1199 C CA . SER A 1 149 ? 14.621 15.382 -19.826 1.00 81.56 149 SER A CA 1
ATOM 1200 C C . SER A 1 149 ? 14.545 13.996 -20.466 1.00 81.56 149 SER A C 1
ATOM 1202 O O . SER A 1 149 ? 14.921 13.854 -21.629 1.00 81.56 149 SER A O 1
ATOM 1204 N N . SER A 1 150 ? 14.044 12.981 -19.753 1.00 83.88 150 SER A N 1
ATOM 1205 C CA . SER A 1 150 ? 13.942 11.618 -20.276 1.00 83.88 150 SER A CA 1
ATOM 1206 C C . SER A 1 150 ? 12.725 10.871 -19.727 1.00 83.88 150 SER A C 1
ATOM 1208 O O . SER A 1 150 ? 12.292 11.088 -18.598 1.00 83.88 150 SER A O 1
ATOM 1210 N N . PHE A 1 151 ? 12.172 9.953 -20.527 1.00 81.94 151 PHE A N 1
ATOM 1211 C CA . PHE A 1 151 ? 11.075 9.081 -20.090 1.00 81.94 151 PHE A CA 1
ATOM 1212 C C . PHE A 1 151 ? 11.517 8.088 -19.002 1.00 81.94 151 PHE A C 1
ATOM 1214 O O . PHE A 1 151 ? 10.723 7.713 -18.141 1.00 81.94 151 PHE A O 1
ATOM 1221 N N . TYR A 1 152 ? 12.794 7.696 -19.015 1.00 85.06 152 TYR A N 1
ATOM 1222 C CA . TYR A 1 152 ? 13.397 6.870 -17.972 1.00 85.06 152 TYR A CA 1
ATOM 1223 C C . TYR A 1 152 ? 13.322 7.567 -16.607 1.00 85.06 152 TYR A C 1
ATOM 1225 O O . TYR A 1 152 ? 12.768 7.004 -15.666 1.00 85.06 152 TYR A O 1
ATOM 1233 N N . ASP A 1 153 ? 13.767 8.826 -16.517 1.00 86.88 153 ASP A N 1
ATOM 1234 C CA . ASP A 1 153 ? 13.727 9.603 -15.271 1.00 86.88 153 ASP A CA 1
ATOM 1235 C C . ASP A 1 153 ? 12.292 9.812 -14.757 1.00 86.88 153 ASP A C 1
ATOM 1237 O O . ASP A 1 153 ? 12.067 9.859 -13.547 1.00 86.88 153 ASP A O 1
ATOM 1241 N N . GLN A 1 154 ? 11.306 9.907 -15.657 1.00 84.56 154 GLN A N 1
ATOM 1242 C CA . GLN A 1 154 ? 9.887 9.950 -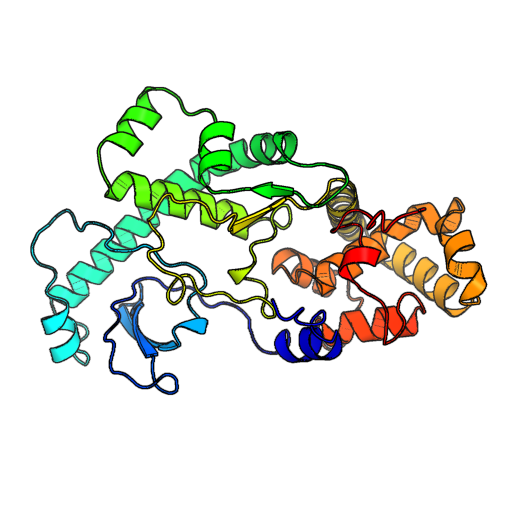15.282 1.00 84.56 154 GLN A CA 1
ATOM 1243 C C . GLN A 1 154 ? 9.441 8.632 -14.649 1.00 84.56 154 GLN A C 1
ATOM 1245 O O . GLN A 1 154 ? 8.808 8.650 -13.598 1.00 84.56 154 GLN A O 1
ATOM 1250 N N . CYS A 1 155 ? 9.808 7.491 -15.238 1.00 81.38 155 CYS A N 1
ATOM 1251 C CA . CYS A 1 155 ? 9.500 6.173 -14.679 1.00 81.38 155 CYS A CA 1
ATOM 1252 C C . CYS A 1 155 ? 10.146 5.981 -13.298 1.00 81.38 155 CYS A C 1
ATOM 1254 O O . CYS A 1 155 ? 9.474 5.527 -12.372 1.00 81.38 155 CYS A O 1
ATOM 1256 N N . VAL A 1 156 ? 11.412 6.390 -13.140 1.00 86.25 156 VAL A N 1
ATOM 1257 C CA . VAL A 1 156 ? 12.118 6.366 -11.848 1.00 86.25 156 VAL A CA 1
ATOM 1258 C C . VAL A 1 156 ? 11.374 7.214 -10.810 1.00 86.25 156 VAL A C 1
ATOM 1260 O O . VAL A 1 156 ? 11.119 6.749 -9.700 1.00 86.25 156 VAL A O 1
ATOM 1263 N N . LEU A 1 157 ? 10.968 8.438 -11.170 1.00 89.19 157 LEU A N 1
ATOM 1264 C CA . LEU A 1 157 ? 10.201 9.325 -10.291 1.00 89.19 157 LEU A CA 1
ATOM 1265 C C . LEU A 1 157 ? 8.868 8.710 -9.857 1.00 89.19 157 LEU A C 1
ATOM 1267 O O . LEU A 1 157 ? 8.556 8.708 -8.666 1.00 89.19 157 LEU A O 1
ATOM 1271 N N . LEU A 1 158 ? 8.086 8.201 -10.809 1.00 84.12 158 LEU A N 1
ATOM 1272 C CA . LEU A 1 158 ? 6.771 7.628 -10.530 1.00 84.12 158 LEU A CA 1
ATOM 1273 C C . LEU A 1 158 ? 6.890 6.405 -9.620 1.00 84.12 158 LEU A C 1
ATOM 1275 O O . LEU A 1 158 ? 6.139 6.300 -8.650 1.00 84.12 158 LEU A O 1
ATOM 1279 N N . PHE A 1 159 ? 7.869 5.528 -9.866 1.00 83.44 159 PHE A N 1
ATOM 1280 C CA . PHE A 1 159 ? 8.064 4.362 -9.012 1.00 83.44 159 PHE A CA 1
ATOM 1281 C C . PHE A 1 159 ? 8.541 4.746 -7.613 1.00 83.44 159 PHE A C 1
ATOM 1283 O O . PHE A 1 159 ? 8.018 4.246 -6.622 1.00 83.44 159 PHE A O 1
ATOM 1290 N N . ALA A 1 160 ? 9.488 5.682 -7.512 1.00 87.75 160 ALA A N 1
ATOM 1291 C CA . ALA A 1 160 ? 9.975 6.166 -6.225 1.00 87.75 160 ALA A CA 1
ATOM 1292 C C . ALA A 1 160 ? 8.850 6.802 -5.391 1.00 87.75 160 ALA A C 1
ATOM 1294 O O . ALA A 1 160 ? 8.827 6.650 -4.166 1.00 87.75 160 ALA A O 1
ATOM 1295 N N . ILE A 1 161 ? 7.905 7.497 -6.035 1.00 89.50 161 ILE A N 1
ATOM 1296 C CA . ILE A 1 161 ? 6.705 8.019 -5.374 1.00 89.50 161 ILE A CA 1
ATOM 1297 C C . ILE A 1 161 ? 5.798 6.875 -4.923 1.00 89.50 161 ILE A C 1
ATOM 1299 O O . ILE A 1 161 ? 5.460 6.817 -3.743 1.00 89.50 161 ILE A O 1
ATOM 1303 N N . HIS A 1 162 ? 5.442 5.964 -5.830 1.00 85.56 162 HIS A N 1
ATOM 1304 C CA . HIS A 1 162 ? 4.579 4.821 -5.533 1.00 85.56 162 HIS A CA 1
ATOM 1305 C C . HIS A 1 162 ? 5.112 4.001 -4.349 1.00 85.56 162 HIS A C 1
ATOM 1307 O O . HIS A 1 162 ? 4.378 3.713 -3.408 1.00 85.56 162 HIS A O 1
ATOM 1313 N N . TRP A 1 163 ? 6.415 3.720 -4.330 1.00 85.62 163 TRP A N 1
ATOM 1314 C CA . TRP A 1 163 ? 7.058 2.965 -3.257 1.00 85.62 163 TRP A CA 1
ATOM 1315 C C . TRP A 1 163 ? 7.012 3.700 -1.911 1.00 85.62 163 TRP A C 1
ATOM 1317 O O . TRP A 1 163 ? 6.711 3.100 -0.884 1.00 85.62 163 TRP A O 1
ATOM 1327 N N . ASN A 1 164 ? 7.230 5.018 -1.889 1.00 88.12 164 ASN A N 1
ATOM 1328 C CA . ASN A 1 164 ? 7.055 5.801 -0.659 1.00 88.12 164 ASN A CA 1
ATOM 1329 C C . ASN A 1 164 ? 5.602 5.798 -0.148 1.00 88.12 164 ASN A C 1
ATOM 1331 O O . ASN A 1 164 ? 5.386 5.891 1.061 1.00 88.12 164 ASN A O 1
ATOM 1335 N N . LEU A 1 165 ? 4.615 5.718 -1.047 1.00 87.94 165 LEU A N 1
ATOM 1336 C CA . LEU A 1 165 ? 3.205 5.608 -0.668 1.00 87.94 165 LEU A CA 1
ATOM 1337 C C . LEU A 1 165 ? 2.906 4.231 -0.059 1.00 87.94 165 LEU A C 1
ATOM 1339 O O . LEU A 1 165 ? 2.245 4.169 0.973 1.00 87.94 165 LEU A O 1
ATOM 1343 N N . ILE A 1 166 ? 3.433 3.151 -0.647 1.00 85.38 166 ILE A N 1
ATOM 1344 C CA . ILE A 1 166 ? 3.253 1.782 -0.136 1.00 85.38 166 ILE A CA 1
ATOM 1345 C C . ILE A 1 166 ? 3.877 1.598 1.241 1.00 85.38 166 ILE A C 1
ATOM 1347 O O . ILE A 1 166 ? 3.288 0.917 2.060 1.00 85.38 166 ILE A O 1
ATOM 1351 N N . ASP A 1 167 ? 5.041 2.184 1.520 1.00 84.88 167 ASP A N 1
ATOM 1352 C CA . ASP A 1 167 ? 5.767 1.936 2.775 1.00 84.88 167 ASP A CA 1
ATOM 1353 C C . ASP A 1 167 ? 5.060 2.484 4.030 1.00 84.88 167 ASP A C 1
ATOM 1355 O O . ASP A 1 167 ? 5.487 2.222 5.161 1.00 84.88 167 ASP A O 1
ATOM 1359 N N . SER A 1 168 ? 4.013 3.295 3.859 1.00 88.56 168 SER A N 1
ATOM 1360 C CA . SER A 1 168 ? 3.400 4.044 4.946 1.00 88.56 168 SER A CA 1
ATOM 1361 C C . SER A 1 168 ? 1.881 3.877 4.991 1.00 88.56 168 SER A C 1
ATOM 1363 O O . SER A 1 168 ? 1.193 4.235 4.038 1.00 88.56 168 SER A O 1
ATOM 1365 N N . PRO A 1 169 ? 1.309 3.510 6.155 1.00 89.44 169 PRO A N 1
ATOM 1366 C CA . PRO A 1 169 ? -0.143 3.442 6.347 1.00 89.44 169 PRO A CA 1
ATOM 1367 C C . PRO A 1 169 ? -0.832 4.823 6.345 1.00 89.44 169 PRO A C 1
ATOM 1369 O O . PRO A 1 169 ? -2.042 4.916 6.546 1.00 89.44 169 PRO A O 1
ATOM 1372 N N . LYS A 1 170 ? -0.086 5.915 6.124 1.00 92.88 170 LYS A N 1
ATOM 1373 C CA . LYS A 1 170 ? -0.643 7.243 5.806 1.00 92.88 170 LYS A CA 1
ATOM 1374 C C . LYS A 1 170 ? -1.345 7.287 4.454 1.00 92.88 170 LYS A C 1
ATOM 1376 O O . LYS A 1 170 ? -2.093 8.228 4.192 1.00 92.88 170 LYS A O 1
ATOM 1381 N N . TRP A 1 171 ? -1.078 6.299 3.611 1.00 91.00 171 TRP A N 1
ATOM 1382 C CA . TRP A 1 171 ? -1.625 6.195 2.277 1.00 91.00 171 TRP A CA 1
ATOM 1383 C C . TRP A 1 171 ? -2.290 4.836 2.123 1.00 91.00 171 TRP A C 1
ATOM 1385 O O . TRP A 1 171 ? -1.765 3.809 2.551 1.00 91.00 171 TRP A O 1
ATOM 1395 N N . ILE A 1 172 ? -3.453 4.842 1.494 1.00 86.62 172 ILE A N 1
ATOM 1396 C CA . ILE A 1 172 ? -4.170 3.642 1.095 1.00 86.62 172 ILE A CA 1
ATOM 1397 C C . ILE A 1 172 ? -3.902 3.471 -0.396 1.00 86.62 172 ILE A C 1
ATOM 1399 O O . ILE A 1 172 ? -4.287 4.321 -1.205 1.00 86.62 172 ILE A O 1
ATOM 1403 N N . VAL A 1 173 ? -3.217 2.382 -0.743 1.00 83.44 173 VAL A N 1
ATOM 1404 C CA . VAL A 1 173 ? -2.902 2.011 -2.124 1.00 83.44 173 VAL A CA 1
ATOM 1405 C C . VAL A 1 173 ? -3.838 0.863 -2.526 1.00 83.44 173 VAL A C 1
ATOM 1407 O O . VAL A 1 173 ? -3.618 -0.270 -2.097 1.00 83.44 173 VAL A O 1
ATOM 1410 N N . PRO A 1 174 ? -4.896 1.108 -3.322 1.00 71.81 174 PRO A N 1
ATOM 1411 C CA . PRO A 1 174 ? -5.965 0.138 -3.588 1.00 71.81 174 PRO A CA 1
ATOM 1412 C C . PRO A 1 174 ? -5.485 -1.186 -4.179 1.00 71.81 174 PRO A C 1
ATOM 1414 O O . PRO A 1 174 ? -6.042 -2.233 -3.863 1.00 71.81 174 PRO A O 1
ATOM 1417 N N . ASN A 1 175 ? -4.419 -1.162 -4.982 1.00 68.00 175 ASN A N 1
ATOM 1418 C CA . ASN A 1 175 ? -3.853 -2.368 -5.596 1.00 68.00 175 ASN A CA 1
ATOM 1419 C C . ASN A 1 175 ? -3.210 -3.312 -4.571 1.00 68.00 175 ASN A C 1
ATOM 1421 O O . ASN A 1 175 ? -3.026 -4.491 -4.849 1.00 68.00 175 ASN A O 1
ATOM 1425 N N . TYR A 1 176 ? -2.903 -2.805 -3.376 1.00 68.25 176 TYR A N 1
ATOM 1426 C CA . TYR A 1 176 ? -2.389 -3.580 -2.248 1.00 68.25 176 TYR A CA 1
ATOM 1427 C C . TYR A 1 176 ? -3.504 -4.004 -1.284 1.00 68.25 176 TYR A C 1
ATOM 1429 O O . TYR A 1 176 ? -3.236 -4.668 -0.286 1.00 68.25 176 TYR A O 1
ATOM 1437 N N . VAL A 1 177 ? -4.760 -3.664 -1.592 1.00 66.25 177 VAL A N 1
ATOM 1438 C CA . VAL A 1 177 ? -5.940 -4.148 -0.875 1.00 66.25 177 VAL A CA 1
ATOM 1439 C C . VAL A 1 177 ? -6.465 -5.381 -1.602 1.00 66.25 177 VAL A C 1
ATOM 1441 O O . VAL A 1 177 ? -6.951 -5.257 -2.729 1.00 66.25 177 VAL A O 1
ATOM 1444 N N . PRO A 1 178 ? -6.419 -6.576 -0.984 1.00 56.75 178 PRO A N 1
ATOM 1445 C CA . PRO A 1 178 ? -6.799 -7.824 -1.651 1.00 56.75 178 PRO A CA 1
ATOM 1446 C C . PRO A 1 178 ? -8.207 -7.799 -2.268 1.00 56.75 178 PRO A C 1
ATOM 1448 O O . PRO A 1 178 ? -8.455 -8.452 -3.280 1.00 56.75 178 PRO A O 1
ATOM 1451 N N . ASN A 1 179 ? -9.110 -7.002 -1.691 1.00 50.53 179 ASN A N 1
ATOM 1452 C CA . ASN A 1 179 ? -10.520 -6.916 -2.076 1.00 50.53 179 ASN A CA 1
ATOM 1453 C C . ASN A 1 179 ? -10.802 -5.987 -3.255 1.00 50.53 179 ASN A C 1
ATOM 1455 O O . ASN A 1 179 ? -11.849 -6.128 -3.883 1.00 50.53 179 ASN A O 1
ATOM 1459 N N . THR A 1 180 ? -9.885 -5.064 -3.551 1.00 52.53 180 THR A N 1
ATOM 1460 C CA . THR A 1 180 ? -10.016 -4.067 -4.621 1.00 52.53 180 THR A CA 1
ATOM 1461 C C . THR A 1 180 ? -8.813 -4.092 -5.558 1.00 52.53 180 THR A C 1
ATOM 1463 O O . THR A 1 180 ? -8.484 -3.063 -6.146 1.00 52.53 180 THR A O 1
ATOM 1466 N N . LYS A 1 181 ? -8.146 -5.251 -5.698 1.00 53.94 181 LYS A N 1
ATOM 1467 C CA . LYS A 1 181 ? -7.051 -5.440 -6.657 1.00 53.94 181 LYS A CA 1
ATOM 1468 C C . LYS A 1 181 ? -7.542 -5.114 -8.069 1.00 53.94 181 LYS A C 1
ATOM 1470 O O . LYS A 1 181 ? -8.154 -5.938 -8.747 1.00 53.94 181 LYS A O 1
ATOM 1475 N N . LEU A 1 182 ? -7.255 -3.898 -8.512 1.00 51.16 182 LEU A N 1
ATOM 1476 C CA . LEU A 1 182 ? -7.405 -3.455 -9.885 1.00 51.16 182 LEU A CA 1
ATOM 1477 C C . LEU A 1 182 ? -6.000 -3.408 -10.473 1.00 51.16 182 LEU A C 1
ATOM 1479 O O . LEU A 1 182 ? -5.253 -2.463 -10.250 1.00 51.16 182 LEU A O 1
ATOM 1483 N N . SER A 1 183 ? -5.601 -4.447 -11.205 1.00 47.94 183 SER A N 1
ATOM 1484 C CA . SER A 1 183 ? -4.315 -4.377 -11.892 1.00 47.94 183 SER A CA 1
ATOM 1485 C C . SER A 1 183 ? -4.399 -3.367 -13.036 1.00 47.94 183 SER A C 1
ATOM 1487 O O . SER A 1 183 ? -5.224 -3.505 -13.948 1.00 47.94 183 SER A O 1
ATOM 1489 N N . ASN A 1 184 ? -3.494 -2.388 -13.033 1.00 51.41 184 ASN A N 1
ATOM 1490 C CA . ASN A 1 184 ? -3.325 -1.434 -14.131 1.00 51.41 184 ASN A CA 1
ATOM 1491 C C . ASN A 1 184 ? -2.774 -2.079 -15.422 1.00 51.41 184 ASN A C 1
ATOM 1493 O O . ASN A 1 184 ? -2.620 -1.409 -16.443 1.00 51.41 184 ASN A O 1
ATOM 1497 N N . VAL A 1 185 ? -2.538 -3.397 -15.410 1.00 49.28 185 VAL A N 1
ATOM 1498 C CA . VAL A 1 185 ? -2.320 -4.220 -16.608 1.00 49.28 185 VAL A CA 1
ATOM 1499 C C . VAL A 1 185 ? -3.594 -4.327 -17.458 1.00 49.28 185 VAL A C 1
ATOM 1501 O O . VAL A 1 185 ? -3.505 -4.396 -18.682 1.00 49.28 185 VAL A O 1
ATOM 1504 N N . ILE A 1 186 ? -4.781 -4.320 -16.836 1.00 45.97 186 ILE A N 1
ATOM 1505 C CA . ILE A 1 186 ? -6.067 -4.583 -17.511 1.00 45.97 186 ILE A CA 1
ATOM 1506 C C . ILE A 1 186 ? -6.780 -3.280 -17.913 1.00 45.97 186 ILE A C 1
ATOM 1508 O O . ILE A 1 186 ? -7.497 -3.248 -18.911 1.00 45.97 186 ILE A O 1
ATOM 1512 N N . THR A 1 187 ? -6.574 -2.190 -17.169 1.00 45.75 187 THR A N 1
ATOM 1513 C CA . THR A 1 187 ? -7.327 -0.930 -17.328 1.00 45.75 187 THR A CA 1
ATOM 1514 C C . THR A 1 187 ? -6.705 0.075 -18.305 1.00 45.75 187 THR A C 1
ATOM 1516 O O . THR A 1 187 ? -7.351 1.068 -18.637 1.00 45.75 187 THR A O 1
ATOM 1519 N N . GLY A 1 188 ? -5.508 -0.203 -18.832 1.00 45.03 188 GLY A N 1
ATOM 1520 C CA . GLY A 1 188 ? -4.841 0.619 -19.845 1.00 45.03 188 GLY A CA 1
ATOM 1521 C C . GLY A 1 188 ? -3.641 1.399 -19.301 1.00 45.03 188 GLY A C 1
ATOM 1522 O O . GLY A 1 188 ? -3.675 1.938 -18.205 1.00 45.03 188 GLY A O 1
ATOM 1523 N N . HIS A 1 189 ? -2.572 1.398 -20.105 1.00 46.00 189 HIS A N 1
ATOM 1524 C CA . HIS A 1 189 ? -1.258 2.041 -19.951 1.00 46.00 189 HIS A CA 1
ATOM 1525 C C . HIS A 1 189 ? -0.956 2.729 -18.606 1.00 46.00 189 HIS A C 1
ATOM 1527 O O . HIS A 1 189 ? -1.330 3.863 -18.339 1.00 46.00 189 HIS A O 1
ATOM 1533 N N . SER A 1 190 ? -0.090 2.115 -17.816 1.00 47.66 190 SER A N 1
ATOM 1534 C CA . SER A 1 190 ? 0.327 2.628 -16.511 1.00 47.66 190 SER A CA 1
ATOM 1535 C C . SER A 1 190 ? 1.253 3.860 -16.525 1.00 47.66 190 SER A C 1
ATOM 1537 O O . SER A 1 190 ? 1.609 4.372 -15.472 1.00 47.66 190 SER A O 1
ATOM 1539 N N . ASN A 1 191 ? 1.602 4.367 -17.715 1.00 50.25 191 ASN A N 1
ATOM 1540 C CA . ASN A 1 191 ? 2.336 5.624 -17.918 1.00 50.25 191 ASN A CA 1
ATOM 1541 C C . ASN A 1 191 ? 1.500 6.700 -18.648 1.00 50.25 191 ASN A C 1
ATOM 1543 O O . ASN A 1 191 ? 2.043 7.722 -19.068 1.00 50.25 191 ASN A O 1
ATOM 1547 N N . THR A 1 192 ? 0.187 6.504 -18.839 1.00 46.56 192 THR A N 1
ATOM 1548 C CA . THR A 1 192 ? -0.683 7.605 -19.284 1.00 46.56 192 THR A CA 1
ATOM 1549 C C . THR A 1 192 ? -1.021 8.505 -18.103 1.00 46.56 192 THR A C 1
ATOM 1551 O O . THR A 1 192 ? -1.766 8.119 -17.213 1.00 46.56 192 THR A O 1
ATOM 1554 N N . PHE A 1 193 ? -0.533 9.746 -18.145 1.00 45.69 193 PHE A N 1
ATOM 1555 C CA . PHE A 1 193 ? -0.820 10.845 -17.210 1.00 45.69 193 PHE A CA 1
ATOM 1556 C C . PHE A 1 193 ? -2.302 11.296 -17.183 1.00 45.69 193 PHE A C 1
ATOM 1558 O O . PHE A 1 193 ? -2.616 12.414 -16.776 1.00 45.69 193 PHE A O 1
ATOM 1565 N N . HIS A 1 194 ? -3.233 10.460 -17.643 1.00 39.03 194 HIS A N 1
ATOM 1566 C CA . HIS A 1 194 ? -4.653 10.770 -17.717 1.00 39.03 194 HIS A CA 1
ATOM 1567 C C . HIS A 1 194 ? -5.429 10.041 -16.610 1.00 39.03 194 HIS A C 1
ATOM 1569 O O . HIS A 1 194 ? -5.892 8.919 -16.765 1.00 39.03 194 HIS A O 1
ATOM 1575 N N . SER A 1 195 ? -5.599 10.776 -15.506 1.00 42.66 195 SER A N 1
ATOM 1576 C CA . SER A 1 195 ? -6.904 11.028 -14.875 1.00 42.66 195 SER A CA 1
ATOM 1577 C C . SER A 1 195 ? -7.660 9.889 -14.180 1.00 42.66 195 SER A C 1
ATOM 1579 O O . SER A 1 195 ? -8.890 9.901 -14.201 1.00 42.66 195 SER A O 1
ATOM 1581 N N . MET A 1 196 ? -6.990 8.953 -13.514 1.00 50.97 196 MET A N 1
ATOM 1582 C CA . MET A 1 196 ? -7.656 8.117 -12.506 1.00 50.97 196 MET A CA 1
ATOM 1583 C C . MET A 1 196 ? -6.940 8.322 -11.168 1.00 50.97 196 MET A C 1
ATOM 1585 O O . MET A 1 196 ? -5.722 8.187 -11.091 1.00 50.97 196 MET A O 1
ATOM 1589 N N . SER A 1 197 ? -7.671 8.733 -10.129 1.00 52.81 197 SER A N 1
ATOM 1590 C CA . SER A 1 197 ? -7.122 8.826 -8.774 1.00 52.81 197 SER A CA 1
ATOM 1591 C C . SER A 1 197 ? -6.807 7.418 -8.273 1.00 52.81 197 SER A C 1
ATOM 1593 O O . SER A 1 197 ? -7.710 6.601 -8.116 1.00 52.81 197 SER A O 1
ATOM 1595 N N . GLU A 1 198 ? -5.528 7.138 -8.045 1.00 69.12 198 GLU A N 1
ATOM 1596 C CA . GLU A 1 198 ? -5.023 5.795 -7.728 1.00 69.12 198 GLU A CA 1
ATOM 1597 C C . GLU A 1 198 ? -4.644 5.622 -6.253 1.00 69.12 198 GLU A C 1
ATOM 1599 O O . GLU A 1 198 ? -4.312 4.518 -5.837 1.00 69.12 198 GLU A O 1
ATOM 1604 N N . TYR A 1 199 ? -4.679 6.689 -5.452 1.00 84.00 199 TYR A N 1
ATOM 1605 C CA . TYR A 1 199 ? -4.248 6.654 -4.055 1.00 84.00 199 TYR A CA 1
ATOM 1606 C C . TYR A 1 199 ? -5.223 7.419 -3.182 1.00 84.00 199 TYR A C 1
ATOM 1608 O O . TYR A 1 199 ? -5.860 8.379 -3.623 1.00 84.00 199 TYR A O 1
ATOM 1616 N N . PHE A 1 200 ? -5.292 7.031 -1.914 1.00 88.38 200 PHE A N 1
ATOM 1617 C CA . PHE A 1 200 ? -6.067 7.761 -0.928 1.00 88.38 200 PHE A CA 1
ATOM 1618 C C . PHE A 1 200 ? -5.219 8.134 0.278 1.00 88.38 200 PHE A C 1
ATOM 1620 O O . PHE A 1 200 ? -4.336 7.391 0.702 1.00 88.38 200 PHE A O 1
ATOM 1627 N N . VAL A 1 201 ? -5.498 9.304 0.839 1.00 91.88 201 VAL A N 1
ATOM 1628 C CA . VAL A 1 201 ? -4.850 9.792 2.054 1.00 91.88 201 VAL A CA 1
ATOM 1629 C C . VAL A 1 201 ? -5.636 9.295 3.252 1.00 91.88 201 VAL A C 1
ATOM 1631 O O . VAL A 1 201 ? -6.840 9.544 3.351 1.00 91.88 201 VAL A O 1
ATOM 1634 N N . THR A 1 202 ? -4.956 8.603 4.164 1.00 91.69 202 THR A N 1
ATOM 1635 C CA . THR A 1 202 ? -5.545 8.171 5.431 1.00 91.69 202 THR A CA 1
ATOM 1636 C C . THR A 1 202 ? -5.994 9.408 6.220 1.00 91.69 202 THR A C 1
ATOM 1638 O O . THR A 1 202 ? -5.215 10.355 6.349 1.00 91.69 202 THR A O 1
ATOM 1641 N N . PRO A 1 203 ? -7.225 9.439 6.759 1.00 92.94 203 PRO A N 1
ATOM 1642 C CA . PRO A 1 203 ? -7.709 10.584 7.526 1.00 92.94 203 PRO A CA 1
ATOM 1643 C C . PRO A 1 203 ? -6.872 10.865 8.775 1.00 92.94 203 PRO A C 1
ATOM 1645 O O . PRO A 1 203 ? -6.341 9.948 9.412 1.00 92.94 203 PRO A O 1
ATOM 1648 N N . ILE A 1 204 ? -6.822 12.134 9.186 1.00 93.19 204 ILE A N 1
ATOM 1649 C CA . ILE A 1 204 ? -6.095 12.579 10.383 1.00 93.19 204 ILE A CA 1
ATOM 1650 C C . ILE A 1 204 ? -6.527 11.797 11.634 1.00 93.19 204 ILE A C 1
ATOM 1652 O O . ILE A 1 204 ? -5.630 11.308 12.327 1.00 93.19 204 ILE A O 1
ATOM 1656 N N . PRO A 1 205 ? -7.831 11.602 11.929 1.00 91.75 205 PRO A N 1
ATOM 1657 C CA . PRO A 1 205 ? -8.246 10.855 13.118 1.00 91.75 205 PRO A CA 1
ATOM 1658 C C . PRO A 1 205 ? -7.721 9.412 13.132 1.00 91.75 205 PRO A C 1
ATOM 1660 O O . PRO A 1 205 ? -7.198 8.947 14.146 1.00 91.75 205 PRO A O 1
ATOM 1663 N N . VAL A 1 206 ? -7.764 8.732 11.982 1.00 91.50 206 VAL A N 1
ATOM 1664 C CA . VAL A 1 206 ? -7.290 7.348 11.819 1.00 91.50 206 VAL A CA 1
ATOM 1665 C C . VAL A 1 206 ? -5.770 7.264 11.979 1.00 91.50 206 VAL A C 1
ATOM 1667 O O . VAL A 1 206 ? -5.247 6.385 12.673 1.00 91.50 206 VAL A O 1
ATOM 1670 N N . TRP A 1 207 ? -5.034 8.213 11.397 1.00 93.81 207 TRP A N 1
ATOM 1671 C CA . TRP A 1 207 ? -3.584 8.275 11.557 1.00 93.81 207 TRP A CA 1
ATOM 1672 C C . TRP A 1 207 ? -3.163 8.614 12.997 1.00 93.81 207 TRP A C 1
ATOM 1674 O O . TRP A 1 207 ? -2.203 8.047 13.528 1.00 93.81 207 TRP A O 1
ATOM 1684 N N . MET A 1 208 ? -3.902 9.491 13.679 1.00 93.38 208 MET A N 1
ATOM 1685 C CA . MET A 1 208 ? -3.698 9.774 15.102 1.00 93.38 208 MET A CA 1
ATOM 1686 C C . MET A 1 208 ? -3.959 8.542 15.974 1.00 93.38 208 MET A C 1
ATOM 1688 O O . MET A 1 208 ? -3.196 8.279 16.904 1.00 93.38 208 MET A O 1
ATOM 1692 N N . ALA A 1 209 ? -4.993 7.756 15.667 1.00 92.88 209 ALA A N 1
ATOM 1693 C CA . ALA A 1 209 ? -5.251 6.500 16.362 1.00 92.88 209 ALA A CA 1
ATOM 1694 C C . ALA A 1 209 ? -4.112 5.493 16.147 1.00 92.88 209 ALA A C 1
ATOM 1696 O O . ALA A 1 209 ? -3.612 4.908 17.109 1.00 92.88 209 ALA A O 1
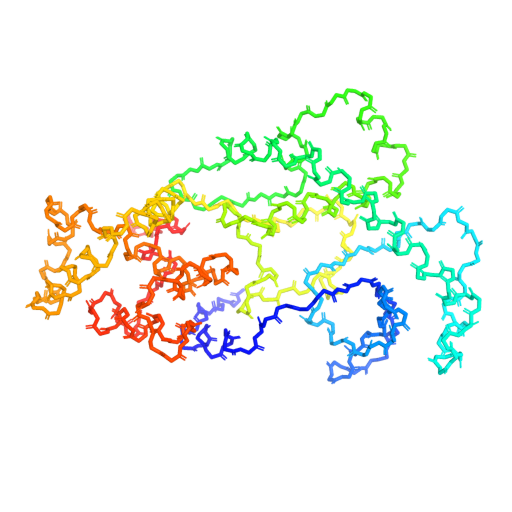ATOM 1697 N N . THR A 1 210 ? -3.637 5.377 14.905 1.00 92.62 210 THR A N 1
ATOM 1698 C CA . THR A 1 210 ? -2.518 4.508 14.518 1.00 92.62 210 THR A CA 1
ATOM 1699 C C . THR A 1 210 ? -1.232 4.865 15.257 1.00 92.62 210 THR A C 1
ATOM 1701 O O . THR A 1 210 ? -0.622 4.018 15.910 1.00 92.62 210 THR A O 1
ATOM 1704 N N . THR A 1 211 ? -0.833 6.136 15.221 1.00 93.38 211 THR A N 1
ATOM 1705 C CA . THR A 1 211 ? 0.370 6.613 15.923 1.00 93.38 211 THR A CA 1
ATOM 1706 C C . THR A 1 211 ? 0.262 6.441 17.431 1.00 93.38 211 THR A C 1
ATOM 1708 O O . THR A 1 211 ? 1.224 6.009 18.069 1.00 93.38 211 THR A O 1
ATOM 1711 N N . LYS A 1 212 ? -0.911 6.715 18.015 1.00 93.69 212 LYS A N 1
ATOM 1712 C CA . LYS A 1 212 ? -1.151 6.491 19.441 1.00 93.69 212 LYS A CA 1
ATOM 1713 C C . LYS A 1 212 ? -1.033 5.011 19.803 1.00 93.69 212 LYS A C 1
ATOM 1715 O O . LYS A 1 212 ? -0.398 4.706 20.807 1.00 93.69 212 LYS A O 1
ATOM 1720 N N . PHE A 1 213 ? -1.580 4.107 18.991 1.00 94.94 213 PHE A N 1
ATOM 1721 C CA . PHE A 1 213 ? -1.472 2.664 19.206 1.00 94.94 213 PHE A CA 1
ATOM 1722 C C . PHE A 1 213 ? -0.018 2.193 19.205 1.00 94.94 213 PHE A C 1
ATOM 1724 O O . PHE A 1 213 ? 0.419 1.558 20.164 1.00 94.94 213 PHE A O 1
ATOM 1731 N N . VAL A 1 214 ? 0.750 2.572 18.179 1.00 92.50 214 VAL A N 1
ATOM 1732 C CA . VAL A 1 214 ? 2.183 2.247 18.075 1.00 92.50 214 VAL A CA 1
ATOM 1733 C C . VAL A 1 214 ? 2.948 2.776 19.290 1.00 92.50 214 VAL A C 1
ATOM 1735 O O . VAL A 1 214 ? 3.709 2.039 19.911 1.00 92.50 214 VAL A O 1
ATOM 1738 N N . HIS A 1 215 ? 2.689 4.020 19.699 1.00 92.38 215 HIS A N 1
ATOM 1739 C CA . HIS A 1 215 ? 3.349 4.609 20.861 1.00 92.38 215 HIS A CA 1
ATOM 1740 C C . HIS A 1 215 ? 2.998 3.898 22.182 1.00 92.38 215 HIS A C 1
ATOM 1742 O O . HIS A 1 215 ? 3.862 3.723 23.041 1.00 92.38 215 HIS A O 1
ATOM 1748 N N . GLN A 1 216 ? 1.744 3.462 22.369 1.00 91.69 216 GLN A N 1
ATOM 1749 C CA . GLN A 1 216 ? 1.356 2.714 23.574 1.00 91.69 216 GLN A CA 1
ATOM 1750 C C . GLN A 1 216 ? 1.883 1.275 23.585 1.00 91.69 216 GLN A C 1
ATOM 1752 O O . GLN A 1 216 ? 2.124 0.727 24.664 1.00 91.69 216 GLN A O 1
ATOM 1757 N N . LEU A 1 217 ? 2.081 0.664 22.411 1.00 90.56 217 LEU A N 1
ATOM 1758 C CA . LEU A 1 217 ? 2.731 -0.641 22.292 1.00 90.56 217 LEU A CA 1
ATOM 1759 C C . LEU A 1 217 ? 4.167 -0.579 22.829 1.00 90.56 217 LEU A C 1
ATOM 1761 O O . LEU A 1 217 ? 4.599 -1.469 23.556 1.00 90.56 217 LEU A O 1
ATOM 1765 N N . GLU A 1 218 ? 4.892 0.493 22.509 1.00 87.12 218 GLU A N 1
ATOM 1766 C CA . GLU A 1 218 ? 6.268 0.716 22.971 1.00 87.12 218 GLU A CA 1
ATOM 1767 C C . GLU A 1 218 ? 6.359 1.044 24.469 1.00 87.12 218 GLU A C 1
ATOM 1769 O O . GLU A 1 218 ? 7.375 0.765 25.103 1.00 87.12 218 GLU A O 1
ATOM 1774 N N . SER A 1 219 ? 5.301 1.614 25.055 1.00 82.62 219 SER A N 1
ATOM 1775 C CA . SER A 1 219 ? 5.271 2.042 26.460 1.00 82.62 219 SER A CA 1
ATOM 1776 C C . SER A 1 219 ? 4.805 0.955 27.447 1.00 82.62 219 SER A C 1
ATOM 1778 O O . SER A 1 219 ? 4.676 1.232 28.642 1.00 82.62 219 SER A O 1
ATOM 1780 N N . SER A 1 220 ? 4.523 -0.265 26.969 1.00 77.62 220 SER A N 1
ATOM 1781 C CA . SER A 1 220 ? 3.928 -1.391 27.720 1.00 77.62 220 SER A CA 1
ATOM 1782 C C . SER A 1 220 ? 2.538 -1.125 28.321 1.00 77.62 220 SER A C 1
ATOM 1784 O O . SER A 1 220 ? 1.994 -1.990 29.008 1.00 77.62 220 SER A O 1
ATOM 1786 N N . ARG A 1 221 ? 1.928 0.041 28.069 1.00 82.69 221 ARG A N 1
ATOM 1787 C CA . ARG A 1 221 ? 0.581 0.385 28.562 1.00 82.69 221 ARG A CA 1
ATOM 1788 C C . ARG A 1 221 ? -0.529 -0.231 27.726 1.00 82.69 221 ARG A C 1
ATOM 1790 O O . ARG A 1 221 ? -1.615 -0.470 28.246 1.00 82.69 221 ARG A O 1
ATOM 1797 N N . LEU A 1 222 ? -0.245 -0.535 26.459 1.00 87.75 222 LEU A N 1
ATOM 1798 C CA . LEU A 1 222 ? -1.241 -1.058 25.531 1.00 87.75 222 LEU A CA 1
ATOM 1799 C C . LEU A 1 222 ? -1.935 -2.321 26.052 1.00 87.75 222 LEU A C 1
ATOM 1801 O O . LEU A 1 222 ? -3.148 -2.424 25.935 1.00 87.75 222 LEU A O 1
ATOM 1805 N N . ALA A 1 223 ? -1.199 -3.262 26.650 1.00 87.06 223 ALA A N 1
ATOM 1806 C CA . ALA A 1 223 ? -1.788 -4.505 27.152 1.00 87.06 223 ALA A CA 1
ATOM 1807 C C . ALA A 1 223 ? -2.866 -4.242 28.219 1.00 87.06 223 ALA A C 1
ATOM 1809 O O . ALA A 1 223 ? -3.939 -4.841 28.180 1.00 87.06 223 ALA A O 1
ATOM 1810 N N . GLN A 1 224 ? -2.603 -3.298 29.129 1.00 88.06 224 GLN A N 1
ATOM 1811 C CA . GLN A 1 224 ? -3.558 -2.893 30.157 1.00 88.06 224 GLN A CA 1
ATOM 1812 C C . GLN A 1 224 ? -4.760 -2.164 29.545 1.00 88.06 224 GLN A C 1
ATOM 1814 O O . GLN A 1 224 ? -5.899 -2.472 29.892 1.00 88.06 224 GLN A O 1
ATOM 1819 N N . ASP A 1 225 ? -4.519 -1.228 28.624 1.00 90.06 225 ASP A N 1
ATOM 1820 C CA . ASP A 1 225 ? -5.576 -0.479 27.937 1.00 90.06 225 ASP A CA 1
ATOM 1821 C C . ASP A 1 225 ? -6.509 -1.415 27.150 1.00 90.06 225 ASP A C 1
ATOM 1823 O O . ASP A 1 225 ? -7.732 -1.286 27.229 1.00 90.06 225 ASP A O 1
ATOM 1827 N N . VAL A 1 226 ? -5.940 -2.395 26.439 1.00 91.25 226 VAL A N 1
ATOM 1828 C CA . VAL A 1 226 ? -6.679 -3.427 25.698 1.00 91.25 226 VAL A CA 1
ATOM 1829 C C . VAL A 1 226 ? -7.511 -4.284 26.648 1.00 91.25 226 VAL A C 1
ATOM 1831 O O . VAL A 1 226 ? -8.701 -4.477 26.407 1.00 91.25 226 VAL A O 1
ATOM 1834 N N . GLU A 1 227 ? -6.930 -4.771 27.748 1.00 90.06 227 GLU A N 1
ATOM 1835 C CA . GLU A 1 227 ? -7.651 -5.595 28.724 1.00 90.06 227 GLU A CA 1
ATOM 1836 C C . GLU A 1 227 ? -8.829 -4.837 29.356 1.00 90.06 227 GLU A C 1
ATOM 1838 O O . GLU A 1 227 ? -9.931 -5.379 29.494 1.00 90.06 227 GLU A O 1
ATOM 1843 N N . VAL A 1 228 ? -8.609 -3.576 29.743 1.00 90.00 228 VAL A N 1
ATOM 1844 C CA . VAL A 1 228 ? -9.647 -2.708 30.312 1.00 90.00 228 VAL A CA 1
ATOM 1845 C C . VAL A 1 228 ? -10.758 -2.477 29.296 1.00 90.00 228 VAL A C 1
ATOM 1847 O O . VAL A 1 228 ? -11.927 -2.701 29.620 1.00 90.00 228 VAL A O 1
ATOM 1850 N N . LEU A 1 229 ? -10.403 -2.079 28.071 1.00 91.31 229 LEU A N 1
ATOM 1851 C CA . LEU A 1 229 ? -11.369 -1.808 27.015 1.00 91.31 229 LEU A CA 1
ATOM 1852 C C . LEU A 1 229 ? -12.202 -3.051 26.698 1.00 91.31 229 LEU A C 1
ATOM 1854 O O . LEU A 1 229 ? -13.428 -2.998 26.731 1.00 91.31 229 LEU A O 1
ATOM 1858 N N . PHE A 1 230 ? -11.555 -4.184 26.427 1.00 92.69 230 PHE A N 1
ATOM 1859 C CA . PHE A 1 230 ? -12.243 -5.388 25.962 1.00 92.69 230 PHE A CA 1
ATOM 1860 C C . PHE A 1 230 ? -13.188 -5.946 27.022 1.00 92.69 230 PHE A C 1
ATOM 1862 O O . PHE A 1 230 ? -14.308 -6.340 26.703 1.00 92.69 230 PHE A O 1
ATOM 1869 N N . ARG A 1 231 ? -12.777 -5.934 28.293 1.00 90.88 231 ARG A N 1
ATOM 1870 C CA . ARG A 1 231 ? -13.648 -6.322 29.407 1.00 90.88 231 ARG A CA 1
ATOM 1871 C C . ARG A 1 231 ? -14.874 -5.417 29.500 1.00 90.88 231 ARG A C 1
ATOM 1873 O O . ARG A 1 231 ? -15.990 -5.927 29.557 1.00 90.88 231 ARG A O 1
ATOM 1880 N N . LYS A 1 232 ? -14.684 -4.094 29.445 1.00 89.88 232 LYS A N 1
ATOM 1881 C CA . LYS A 1 232 ? -15.791 -3.129 29.500 1.00 89.88 232 LYS A CA 1
ATOM 1882 C C . LYS A 1 232 ? -16.761 -3.302 28.333 1.00 89.88 232 LYS A C 1
ATOM 1884 O O . LYS A 1 232 ? -17.966 -3.350 28.564 1.00 89.88 232 LYS A O 1
ATOM 1889 N N . LEU A 1 233 ? -16.262 -3.466 27.107 1.00 89.56 233 LEU A N 1
ATOM 1890 C CA . LEU A 1 233 ? -17.098 -3.682 25.919 1.00 89.56 233 LEU A CA 1
ATOM 1891 C C . LEU A 1 233 ? -17.924 -4.979 26.013 1.00 89.56 233 LEU A C 1
ATOM 1893 O O . LEU A 1 233 ? -19.108 -4.989 25.677 1.00 89.56 233 LEU A O 1
ATOM 1897 N N . LYS A 1 234 ? -17.343 -6.065 26.540 1.00 89.69 234 LYS A N 1
ATOM 1898 C CA . LYS A 1 234 ? -18.065 -7.333 26.748 1.00 89.69 234 LYS A CA 1
ATOM 1899 C C . LYS A 1 234 ? -19.172 -7.211 27.799 1.00 89.69 234 LYS A C 1
ATOM 1901 O O . LYS A 1 234 ? -20.264 -7.746 27.590 1.00 89.69 234 LYS A O 1
ATOM 1906 N N . GLU A 1 235 ? -18.917 -6.492 28.890 1.00 89.56 235 GLU A N 1
ATOM 1907 C CA . GLU A 1 235 ? -19.878 -6.265 29.981 1.00 89.56 235 GLU A CA 1
ATOM 1908 C C . GLU A 1 235 ? -20.997 -5.283 29.595 1.00 89.56 235 GLU A C 1
ATOM 1910 O O . GLU A 1 235 ? -22.131 -5.433 30.049 1.00 89.56 235 GLU A O 1
ATOM 1915 N N . THR A 1 236 ? -20.704 -4.308 28.731 1.00 87.38 236 THR A N 1
ATOM 1916 C CA . THR A 1 236 ? -21.639 -3.230 28.379 1.00 87.38 236 THR A CA 1
ATOM 1917 C C . THR A 1 236 ? -22.700 -3.713 27.374 1.00 87.38 236 THR A C 1
ATOM 1919 O O . THR A 1 236 ? -22.367 -4.386 26.387 1.00 87.38 236 THR A O 1
ATOM 1922 N N . PRO A 1 237 ? -23.996 -3.418 27.592 1.00 86.75 237 PRO A N 1
ATOM 1923 C CA . PRO A 1 237 ? -25.056 -3.682 26.615 1.00 86.75 237 PRO A CA 1
ATOM 1924 C C . PRO A 1 237 ? -24.830 -2.937 25.286 1.00 86.75 237 PRO A C 1
ATOM 1926 O O . PRO A 1 237 ? -24.372 -1.798 25.295 1.00 86.75 237 PRO A O 1
ATOM 1929 N N . LYS A 1 238 ? -25.185 -3.537 24.133 1.00 82.81 238 LYS A N 1
ATOM 1930 C CA . LYS A 1 238 ? -24.927 -2.948 22.791 1.00 82.81 238 LYS A CA 1
ATOM 1931 C C . LYS A 1 238 ? -25.504 -1.531 22.641 1.00 82.81 238 LYS A C 1
ATOM 1933 O O . LYS A 1 238 ? -24.857 -0.661 22.073 1.00 82.81 238 LYS A O 1
ATOM 1938 N N . ASN A 1 239 ? -26.686 -1.285 23.203 1.00 83.00 239 ASN A N 1
ATOM 1939 C CA . ASN A 1 239 ? -27.375 0.011 23.193 1.00 83.00 239 ASN A CA 1
ATOM 1940 C C . ASN A 1 239 ? -26.695 1.102 24.044 1.00 83.00 239 ASN A C 1
ATOM 1942 O O . ASN A 1 239 ? -27.072 2.262 23.932 1.00 83.00 239 ASN A O 1
ATOM 1946 N N . GLU A 1 240 ? -25.731 0.745 24.894 1.00 83.56 240 GLU A N 1
ATOM 1947 C CA . GLU A 1 240 ? -24.993 1.675 25.760 1.00 83.56 240 GLU A CA 1
ATOM 1948 C C . GLU A 1 240 ? -23.544 1.895 25.292 1.00 83.56 240 GLU A C 1
ATOM 1950 O O . GLU A 1 240 ? -22.830 2.725 25.856 1.00 83.56 240 GLU A O 1
ATOM 1955 N N . LEU A 1 241 ? -23.100 1.183 24.247 1.00 81.94 241 LEU A N 1
ATOM 1956 C CA . LEU A 1 241 ? -21.718 1.246 23.764 1.00 81.94 241 LEU A CA 1
ATOM 1957 C C . LEU A 1 241 ? -21.347 2.611 23.190 1.00 81.94 241 LEU A C 1
ATOM 1959 O O . LEU A 1 241 ? -20.258 3.097 23.482 1.00 81.94 241 LEU A O 1
ATOM 1963 N N . SER A 1 242 ? -22.231 3.248 22.417 1.00 78.88 242 SER A N 1
ATOM 1964 C CA . SER A 1 242 ? -21.979 4.594 21.884 1.00 78.88 242 SER A CA 1
ATOM 1965 C C . SER A 1 242 ? -21.741 5.591 23.019 1.00 78.88 242 SER A C 1
ATOM 1967 O O . SER A 1 242 ? -20.709 6.256 23.054 1.00 78.88 242 SER A O 1
ATOM 1969 N N . SER A 1 243 ? -22.623 5.592 24.021 1.00 80.56 243 SER A N 1
ATOM 1970 C CA . SER A 1 243 ? -22.495 6.423 25.219 1.00 80.56 243 SER A CA 1
ATOM 1971 C C . SER A 1 243 ? -21.198 6.142 25.981 1.00 80.56 243 SER A C 1
ATOM 1973 O O . SER A 1 243 ? -20.511 7.074 26.389 1.00 80.56 243 SER A O 1
ATOM 1975 N N . PHE A 1 244 ? -20.820 4.871 26.159 1.00 83.06 244 PHE A N 1
ATOM 1976 C CA . PHE A 1 244 ? -19.554 4.509 26.805 1.00 83.06 244 PHE A CA 1
ATOM 1977 C C . PHE A 1 244 ? -18.341 5.077 26.053 1.00 83.06 244 PHE A C 1
ATOM 1979 O O . PHE A 1 244 ? -17.429 5.628 26.672 1.00 83.06 244 PHE A O 1
ATOM 1986 N N . MET A 1 245 ? -18.349 4.979 24.724 1.00 82.56 245 MET A N 1
ATOM 1987 C CA . MET A 1 245 ? -17.272 5.457 23.854 1.00 82.56 245 MET A CA 1
ATOM 1988 C C . MET A 1 245 ? -17.177 6.991 23.817 1.00 82.56 245 MET A C 1
ATOM 1990 O O . MET A 1 245 ? -16.090 7.534 23.624 1.00 82.56 245 MET A O 1
ATOM 1994 N N . GLU A 1 246 ? -18.286 7.696 24.052 1.00 79.50 246 GLU A N 1
ATOM 1995 C CA . GLU A 1 246 ? -18.342 9.162 24.125 1.00 79.50 246 GLU A CA 1
ATOM 1996 C C . GLU A 1 246 ? -17.911 9.726 25.496 1.00 79.50 246 GLU A C 1
ATOM 1998 O O . GLU A 1 246 ? -17.455 10.872 25.589 1.00 79.50 246 GLU A O 1
ATOM 2003 N N . VAL A 1 247 ? -17.994 8.930 26.568 1.00 76.06 247 VAL A N 1
ATOM 2004 C CA . VAL A 1 247 ? -17.598 9.314 27.936 1.00 76.06 247 VAL A CA 1
ATOM 2005 C C . VAL A 1 247 ? -16.083 9.190 28.136 1.00 76.06 247 VAL A C 1
ATOM 2007 O O . VAL A 1 247 ? -15.437 8.329 27.553 1.00 76.06 247 VAL A O 1
ATOM 2010 N N . TYR A 1 248 ? -15.499 10.027 29.007 1.00 63.97 248 TYR A N 1
ATOM 2011 C CA . TYR A 1 248 ? -14.050 10.110 29.260 1.00 63.97 248 TYR A CA 1
ATOM 2012 C C . TYR A 1 248 ? -13.330 8.752 29.395 1.00 63.97 248 TYR A C 1
ATOM 2014 O O . TYR A 1 248 ? -12.283 8.579 28.777 1.00 63.97 248 TYR A O 1
ATOM 2022 N N . GLU A 1 249 ? -13.871 7.784 30.146 1.00 68.25 249 GLU A N 1
ATOM 2023 C CA . GLU A 1 249 ? -13.223 6.472 30.328 1.00 68.25 249 GLU A CA 1
ATOM 2024 C C . GLU A 1 249 ? -13.087 5.678 29.016 1.00 68.25 249 GLU A C 1
ATOM 2026 O O . GLU A 1 249 ? -12.003 5.174 28.724 1.00 68.25 249 GLU A O 1
ATOM 2031 N N . GLY A 1 250 ? -14.146 5.594 28.203 1.00 73.88 250 GLY A N 1
ATOM 2032 C CA . GLY A 1 250 ? -14.115 4.893 26.915 1.00 73.88 250 GLY A CA 1
ATOM 2033 C C . GLY A 1 250 ? -13.432 5.712 25.822 1.00 73.88 250 GLY A C 1
ATOM 2034 O O . GLY A 1 250 ? -12.629 5.177 25.057 1.00 73.88 250 GLY A O 1
ATOM 2035 N N . ARG A 1 251 ? -13.647 7.034 25.816 1.00 81.19 251 ARG A N 1
ATOM 2036 C CA . ARG A 1 251 ? -13.109 7.979 24.826 1.00 81.19 251 ARG A CA 1
ATOM 2037 C C . ARG A 1 251 ? -11.590 7.911 24.700 1.00 81.19 251 ARG A C 1
ATOM 2039 O O . ARG A 1 251 ? -11.043 8.020 23.604 1.00 81.19 251 ARG A O 1
ATOM 2046 N N . HIS A 1 252 ? -10.877 7.723 25.811 1.00 85.31 252 HIS A N 1
ATOM 2047 C CA . HIS A 1 252 ? -9.417 7.624 25.788 1.00 85.31 252 HIS A CA 1
ATOM 2048 C C . HIS A 1 252 ? -8.889 6.328 25.161 1.00 85.31 252 HIS A C 1
ATOM 2050 O O . HIS A 1 252 ? -7.719 6.311 24.767 1.00 85.31 252 HIS A O 1
ATOM 2056 N N . LEU A 1 253 ? -9.736 5.303 25.024 1.00 88.38 253 LEU A N 1
ATOM 2057 C CA . LEU A 1 253 ? -9.412 3.959 24.541 1.00 88.38 253 LEU A CA 1
ATOM 2058 C C . LEU A 1 253 ? -9.919 3.687 23.110 1.00 88.38 253 LEU A C 1
ATOM 2060 O O . LEU A 1 253 ? -9.480 2.722 22.491 1.00 88.38 253 LEU A O 1
ATOM 2064 N N . VAL A 1 254 ? -10.764 4.566 22.551 1.00 88.38 254 VAL A N 1
ATOM 2065 C CA . VAL A 1 254 ? -11.352 4.448 21.194 1.00 88.38 254 VAL A CA 1
ATOM 2066 C C . VAL A 1 254 ? -10.304 4.191 20.108 1.00 88.38 254 VAL A C 1
ATOM 2068 O O . VAL A 1 254 ? -10.544 3.400 19.203 1.00 88.38 254 VAL A O 1
ATOM 2071 N N . TYR A 1 255 ? -9.107 4.771 20.252 1.00 91.88 255 TYR A N 1
ATOM 2072 C CA . TYR A 1 255 ? -7.998 4.603 19.306 1.00 91.88 255 TYR A CA 1
ATOM 2073 C C . TYR A 1 255 ? -7.625 3.135 19.033 1.00 91.88 255 TYR A C 1
ATOM 2075 O O . TYR A 1 255 ? -7.123 2.825 17.957 1.00 91.88 255 TYR A O 1
ATOM 2083 N N . ILE A 1 256 ? -7.860 2.231 19.994 1.00 93.94 256 ILE A N 1
ATOM 2084 C CA . ILE A 1 256 ? -7.628 0.789 19.832 1.00 93.94 256 ILE A CA 1
ATOM 2085 C C . ILE A 1 256 ? -8.602 0.218 18.804 1.00 93.94 256 ILE A C 1
ATOM 2087 O O . ILE A 1 256 ? -8.199 -0.549 17.932 1.00 93.94 256 ILE A O 1
ATOM 2091 N N . LEU A 1 257 ? -9.875 0.609 18.888 1.00 91.56 257 LEU A N 1
ATOM 2092 C CA . LEU A 1 257 ? -10.895 0.167 17.945 1.00 91.56 257 LEU A CA 1
ATOM 2093 C C . LEU A 1 257 ? -10.668 0.793 16.576 1.00 91.56 257 LEU A C 1
ATOM 2095 O O . LEU A 1 257 ? -10.712 0.070 15.591 1.00 91.56 257 LEU A O 1
ATOM 2099 N N . ASP A 1 258 ? -10.350 2.085 16.502 1.00 90.94 258 ASP A N 1
ATOM 2100 C CA . ASP A 1 258 ? -10.061 2.747 15.223 1.00 90.94 258 ASP A CA 1
ATOM 2101 C C . ASP A 1 258 ? -8.867 2.101 14.509 1.00 90.94 258 ASP A C 1
ATOM 2103 O O . ASP A 1 258 ? -8.916 1.877 13.302 1.00 90.94 258 ASP A O 1
ATOM 2107 N N . PHE A 1 259 ? -7.826 1.716 15.254 1.00 93.62 259 PHE A N 1
ATOM 2108 C CA . PHE A 1 259 ? -6.684 0.990 14.702 1.00 93.62 259 PHE A CA 1
ATOM 2109 C C . PHE A 1 259 ? -7.057 -0.414 14.201 1.00 93.62 259 PHE A C 1
ATOM 2111 O O . PHE A 1 259 ? -6.680 -0.784 13.091 1.00 93.62 259 PHE A O 1
ATOM 2118 N N . LEU A 1 260 ? -7.833 -1.185 14.976 1.00 92.44 260 LEU A N 1
ATOM 2119 C CA . LEU A 1 260 ? -8.318 -2.511 14.562 1.00 92.44 260 LEU A CA 1
ATOM 2120 C C . LEU A 1 260 ? -9.201 -2.426 13.315 1.00 92.44 260 LEU A C 1
ATOM 2122 O O . LEU A 1 260 ? -9.020 -3.181 12.364 1.00 92.44 260 LEU A O 1
ATOM 2126 N N . LYS A 1 261 ? -10.140 -1.481 13.300 1.00 88.56 261 LYS A N 1
ATOM 2127 C CA . LYS A 1 261 ? -11.011 -1.241 12.155 1.00 88.56 261 LYS A CA 1
ATOM 2128 C C . LYS A 1 261 ? -10.194 -0.823 10.924 1.00 88.56 261 LYS A C 1
ATOM 2130 O O . LYS A 1 261 ? -10.437 -1.334 9.836 1.00 88.56 261 LYS A O 1
ATOM 2135 N N . PHE A 1 262 ? -9.195 0.049 11.083 1.00 89.19 262 PHE A N 1
ATOM 2136 C CA . PHE A 1 262 ? -8.330 0.451 9.974 1.00 89.19 262 PHE A CA 1
ATOM 2137 C C . PHE A 1 262 ? -7.538 -0.738 9.423 1.00 89.19 262 PHE A C 1
ATOM 2139 O O . PHE A 1 262 ? -7.509 -0.927 8.214 1.00 89.19 262 PHE A O 1
ATOM 2146 N N . ALA A 1 263 ? -6.988 -1.589 10.293 1.00 89.12 263 ALA A N 1
ATOM 2147 C CA . ALA A 1 263 ? -6.301 -2.818 9.897 1.00 89.12 263 ALA A CA 1
ATOM 2148 C C . ALA A 1 263 ? -7.212 -3.818 9.164 1.00 89.12 263 ALA A C 1
ATOM 2150 O O . ALA A 1 263 ? -6.748 -4.554 8.298 1.00 89.12 263 ALA A O 1
ATOM 2151 N N . LEU A 1 264 ? -8.503 -3.847 9.503 1.00 85.00 264 LEU A N 1
ATOM 2152 C CA . LEU A 1 264 ? -9.502 -4.669 8.821 1.00 85.00 264 LEU A CA 1
ATOM 2153 C C . LEU A 1 264 ? -9.772 -4.178 7.389 1.00 85.00 264 LEU A C 1
ATOM 2155 O O . LEU A 1 264 ? -9.913 -4.997 6.483 1.00 85.00 264 LEU A O 1
ATOM 2159 N N . VAL A 1 265 ? -9.846 -2.858 7.186 1.00 79.69 265 VAL A N 1
ATOM 2160 C CA . VAL A 1 265 ? -10.106 -2.251 5.868 1.00 79.69 265 VAL A CA 1
ATOM 2161 C C . VAL A 1 265 ? -8.859 -2.210 4.992 1.00 79.69 265 VAL A C 1
ATOM 2163 O O . VAL A 1 265 ? -8.914 -2.555 3.813 1.00 79.69 265 VAL A O 1
ATOM 2166 N N . TYR A 1 266 ? -7.738 -1.792 5.569 1.00 83.56 266 TYR A N 1
ATOM 2167 C CA . TYR A 1 266 ? -6.450 -1.667 4.909 1.00 83.56 266 TYR A CA 1
ATOM 2168 C C . TYR A 1 266 ? -5.398 -2.443 5.716 1.00 83.56 266 TYR A C 1
ATOM 2170 O O . TYR A 1 266 ? -4.742 -1.863 6.589 1.00 83.56 266 TYR A O 1
ATOM 2178 N N . PRO A 1 267 ? -5.230 -3.758 5.459 1.00 82.25 267 PRO A N 1
ATOM 2179 C CA . PRO A 1 267 ? -4.310 -4.632 6.191 1.00 82.25 267 PRO A CA 1
ATOM 2180 C C . PRO A 1 267 ? -2.851 -4.389 5.781 1.00 82.25 267 PRO A C 1
ATOM 2182 O O . PRO A 1 267 ? -2.147 -5.279 5.313 1.00 82.25 267 PRO A O 1
ATOM 2185 N N . HIS A 1 268 ? -2.388 -3.154 5.947 1.00 86.25 268 HIS A N 1
ATOM 2186 C CA . HIS A 1 268 ? -1.026 -2.745 5.652 1.00 86.25 268 HIS A CA 1
ATOM 2187 C C . HIS A 1 268 ? -0.016 -3.562 6.470 1.00 86.25 268 HIS A C 1
ATOM 2189 O O . HIS A 1 268 ? -0.207 -3.761 7.672 1.00 86.25 268 HIS A O 1
ATOM 2195 N N . GLU A 1 269 ? 1.097 -3.975 5.858 1.00 84.56 269 GLU A N 1
ATOM 2196 C CA . GLU A 1 269 ? 2.082 -4.869 6.483 1.00 84.56 269 GLU A CA 1
ATOM 2197 C C . GLU A 1 269 ? 2.567 -4.355 7.850 1.00 84.56 269 GLU A C 1
ATOM 2199 O O . GLU A 1 269 ? 2.606 -5.101 8.830 1.00 84.56 269 GLU A O 1
ATOM 2204 N N . SER A 1 270 ? 2.884 -3.059 7.955 1.00 88.00 270 SER A N 1
ATOM 2205 C CA . SER A 1 270 ? 3.329 -2.467 9.226 1.00 88.00 270 SER A CA 1
ATOM 2206 C C . SER A 1 270 ? 2.235 -2.462 10.302 1.00 88.00 270 SER A C 1
ATOM 2208 O O . SER A 1 270 ? 2.539 -2.627 11.487 1.00 88.00 270 SER A O 1
ATOM 2210 N N . THR A 1 271 ? 0.966 -2.329 9.909 1.00 90.00 271 THR A N 1
ATOM 2211 C CA . THR A 1 271 ? -0.197 -2.385 10.802 1.00 90.00 271 THR A CA 1
ATOM 2212 C C . THR A 1 271 ? -0.395 -3.808 11.319 1.00 90.00 271 THR A C 1
ATOM 2214 O O . THR A 1 271 ? -0.514 -4.009 12.528 1.00 90.00 271 THR A O 1
ATOM 2217 N N . ILE A 1 272 ? -0.340 -4.804 10.429 1.00 90.31 272 ILE A N 1
ATOM 2218 C CA . ILE A 1 272 ? -0.470 -6.224 10.780 1.00 90.31 272 ILE A CA 1
ATOM 2219 C C . ILE A 1 272 ? 0.662 -6.661 11.716 1.00 90.31 272 ILE A C 1
ATOM 2221 O O . ILE A 1 272 ? 0.385 -7.160 12.805 1.00 90.31 272 ILE A O 1
ATOM 2225 N N . LYS A 1 273 ? 1.922 -6.346 11.388 1.00 89.75 273 LYS A N 1
ATOM 2226 C CA . LYS A 1 273 ? 3.077 -6.611 12.267 1.00 89.75 273 LYS A CA 1
ATOM 2227 C C . LYS A 1 273 ? 2.943 -5.942 13.638 1.00 89.75 273 LYS A C 1
ATOM 2229 O O . LYS A 1 273 ? 3.374 -6.485 14.656 1.00 89.75 273 LYS A O 1
ATOM 2234 N N . THR A 1 274 ? 2.355 -4.747 13.690 1.00 91.62 274 THR A N 1
ATOM 2235 C CA . THR A 1 274 ? 2.090 -4.044 14.955 1.00 91.62 274 THR A CA 1
ATOM 2236 C C . THR A 1 274 ? 1.033 -4.775 15.789 1.00 91.62 274 THR A C 1
ATOM 2238 O O . THR A 1 274 ? 1.218 -4.920 16.997 1.00 91.62 274 THR A O 1
ATOM 2241 N N . LEU A 1 275 ? -0.037 -5.287 15.171 1.00 92.38 275 LEU A N 1
ATOM 2242 C CA . LEU A 1 275 ? -1.053 -6.101 15.853 1.00 92.38 275 LEU A CA 1
ATOM 2243 C C . LEU A 1 275 ? -0.506 -7.448 16.339 1.00 92.38 275 LEU A C 1
ATOM 2245 O O . LEU A 1 275 ? -0.827 -7.863 17.452 1.00 92.38 275 LEU A O 1
ATOM 2249 N N . GLU A 1 276 ? 0.348 -8.102 15.551 1.00 91.44 276 GLU A N 1
ATOM 2250 C CA . GLU A 1 276 ? 1.027 -9.341 15.951 1.00 91.44 276 GLU A CA 1
ATOM 2251 C C . GLU A 1 276 ? 1.874 -9.112 17.206 1.00 91.44 276 GLU A C 1
ATOM 2253 O O . GLU A 1 276 ? 1.762 -9.844 18.189 1.00 91.44 276 GLU A O 1
ATOM 2258 N N . ARG A 1 277 ? 2.662 -8.028 17.220 1.00 91.19 277 ARG A N 1
ATOM 2259 C CA . ARG A 1 277 ? 3.463 -7.622 18.385 1.00 91.19 277 ARG A CA 1
ATOM 2260 C C . ARG A 1 277 ? 2.618 -7.265 19.604 1.00 91.19 277 ARG A C 1
ATOM 2262 O O . ARG A 1 277 ? 3.091 -7.437 20.724 1.00 91.19 277 ARG A O 1
ATOM 2269 N N . ALA A 1 278 ? 1.400 -6.762 19.407 1.00 91.12 278 ALA A N 1
ATOM 2270 C CA . ALA A 1 278 ? 0.487 -6.447 20.502 1.00 91.12 278 ALA A CA 1
ATOM 2271 C C . ALA A 1 278 ? -0.047 -7.702 21.216 1.00 91.12 278 ALA A C 1
ATOM 2273 O O . ALA A 1 278 ? -0.565 -7.584 22.325 1.00 91.12 278 ALA A O 1
ATOM 2274 N N . GLY A 1 279 ? 0.073 -8.893 20.613 1.00 88.12 279 GLY A N 1
ATOM 2275 C CA . GLY A 1 279 ? -0.339 -10.157 21.232 1.00 88.12 279 GLY A CA 1
ATOM 2276 C C . GLY A 1 279 ? -1.850 -10.284 21.454 1.00 88.12 279 GLY A C 1
ATOM 2277 O O . GLY A 1 279 ? -2.285 -11.085 22.279 1.00 88.12 279 GLY A O 1
ATOM 2278 N N . ILE A 1 280 ? -2.651 -9.486 20.740 1.00 90.44 280 ILE A N 1
ATOM 2279 C CA . ILE A 1 280 ? -4.120 -9.489 20.837 1.00 90.44 280 ILE A CA 1
ATOM 2280 C C . ILE A 1 280 ? -4.700 -10.791 20.260 1.00 90.44 280 ILE A C 1
ATOM 2282 O O . ILE A 1 280 ? -5.687 -11.317 20.774 1.00 90.44 280 ILE A O 1
ATOM 2286 N N . PHE A 1 281 ? -4.063 -11.330 19.219 1.00 89.75 281 PHE A N 1
ATOM 2287 C CA . PHE A 1 281 ? -4.504 -12.511 18.481 1.00 89.75 281 PHE A CA 1
ATOM 2288 C C . PHE A 1 281 ? -3.561 -13.688 18.745 1.00 89.75 281 PHE A C 1
ATOM 2290 O O . PHE A 1 281 ? -2.343 -13.531 18.696 1.00 89.75 281 PHE A O 1
ATOM 2297 N N . LYS A 1 282 ? -4.120 -14.869 19.038 1.00 81.31 282 LYS A N 1
ATOM 2298 C CA . LYS A 1 282 ? -3.338 -16.067 19.403 1.00 81.31 282 LYS A CA 1
ATOM 2299 C C . LYS A 1 282 ? -2.859 -16.874 18.197 1.00 81.31 282 LYS A C 1
ATOM 2301 O O . LYS A 1 282 ? -1.751 -17.395 18.233 1.00 81.31 282 LYS A O 1
ATOM 2306 N N . ASP A 1 283 ? -3.670 -16.930 17.143 1.00 82.88 283 ASP A N 1
ATOM 2307 C CA . ASP A 1 283 ? -3.461 -17.799 15.976 1.00 82.88 283 ASP A CA 1
ATOM 2308 C C . ASP A 1 283 ? -3.055 -17.002 14.718 1.00 82.88 283 ASP A C 1
ATOM 2310 O O . ASP A 1 283 ? -3.326 -17.408 13.591 1.00 82.88 283 ASP A O 1
ATOM 2314 N N . GLY A 1 284 ? -2.400 -15.851 14.914 1.00 83.69 284 GLY A N 1
ATOM 2315 C CA . GLY A 1 284 ? -2.027 -14.916 13.847 1.00 83.69 284 GLY A CA 1
ATOM 2316 C C . GLY A 1 284 ? -3.077 -13.831 13.590 1.00 83.69 284 GLY A C 1
ATOM 2317 O O . GLY A 1 284 ? -4.208 -13.895 14.074 1.00 83.69 284 GLY A O 1
ATOM 2318 N N . VAL A 1 285 ? -2.679 -12.790 12.855 1.00 86.88 285 VAL A N 1
ATOM 2319 C CA . VAL A 1 285 ? -3.538 -11.639 12.548 1.00 86.88 285 VAL A CA 1
ATOM 2320 C C . VAL A 1 285 ? -4.063 -11.765 11.124 1.00 86.88 285 VAL A C 1
ATOM 2322 O O . VAL A 1 285 ? -3.332 -11.556 10.161 1.00 86.88 285 VAL A O 1
ATOM 2325 N N . THR A 1 286 ? -5.349 -12.080 10.991 1.00 83.56 286 THR A N 1
ATOM 2326 C CA . THR A 1 286 ? -6.063 -12.084 9.707 1.00 83.56 286 THR A CA 1
ATOM 2327 C C . THR A 1 286 ? -7.218 -11.090 9.743 1.00 83.56 286 THR A C 1
ATOM 2329 O O . THR A 1 286 ? -7.733 -10.756 10.814 1.00 83.56 286 THR A O 1
ATOM 2332 N N . ALA A 1 287 ? -7.673 -10.635 8.572 1.00 80.56 287 ALA A N 1
ATOM 2333 C CA . ALA A 1 287 ? -8.870 -9.798 8.481 1.00 80.56 287 ALA A CA 1
ATOM 2334 C C . ALA A 1 287 ? -10.084 -10.478 9.140 1.00 80.56 287 ALA A C 1
ATOM 2336 O O . ALA A 1 287 ? -10.843 -9.825 9.855 1.00 80.56 287 ALA A O 1
ATOM 2337 N N . ARG A 1 288 ? -10.221 -11.803 8.978 1.00 82.25 288 ARG A N 1
ATOM 2338 C CA . ARG A 1 288 ? -11.266 -12.589 9.640 1.00 82.25 288 ARG A CA 1
ATOM 2339 C C . ARG A 1 288 ? -11.157 -12.525 11.158 1.00 82.25 288 ARG A C 1
ATOM 2341 O O . ARG A 1 288 ? -12.146 -12.221 11.815 1.00 82.25 288 ARG A O 1
ATOM 2348 N N . ALA A 1 289 ? -9.963 -12.747 11.705 1.00 87.38 289 ALA A N 1
ATOM 2349 C CA . ALA A 1 289 ? -9.738 -12.708 13.146 1.00 87.38 289 ALA A CA 1
ATOM 2350 C C . ALA A 1 289 ? -10.049 -11.323 13.737 1.00 87.38 289 ALA A C 1
ATOM 2352 O O . ALA A 1 289 ? -10.684 -11.227 14.787 1.00 87.38 289 ALA A O 1
ATOM 2353 N N . ILE A 1 290 ? -9.647 -10.245 13.050 1.00 89.25 290 ILE A N 1
ATOM 2354 C CA . ILE A 1 290 ? -9.964 -8.871 13.462 1.00 89.25 290 ILE A CA 1
ATOM 2355 C C . ILE A 1 290 ? -11.479 -8.641 13.441 1.00 89.25 290 ILE A C 1
ATOM 2357 O O . ILE A 1 290 ? -12.026 -8.083 14.393 1.00 89.25 290 ILE A O 1
ATOM 2361 N N . PHE A 1 291 ? -12.169 -9.078 12.386 1.00 85.50 291 PHE A N 1
ATOM 2362 C CA . PHE A 1 291 ? -13.618 -8.933 12.295 1.00 85.50 291 PHE A CA 1
ATOM 2363 C C . PHE A 1 291 ? -14.356 -9.712 13.386 1.00 85.50 291 PHE A C 1
ATOM 2365 O O . PHE A 1 291 ? -15.183 -9.131 14.086 1.00 85.50 291 PHE A O 1
ATOM 2372 N N . ASP A 1 292 ? -14.035 -10.995 13.565 1.00 87.31 292 ASP A N 1
ATOM 2373 C CA . ASP A 1 292 ? -14.672 -11.845 14.572 1.00 87.31 292 ASP A CA 1
ATOM 2374 C C . ASP A 1 292 ? -14.482 -11.261 15.983 1.00 87.31 292 ASP A C 1
ATOM 2376 O O . ASP A 1 292 ? -15.421 -11.254 16.780 1.00 87.31 292 ASP A O 1
ATOM 2380 N N . LEU A 1 293 ? -13.313 -10.671 16.267 1.00 90.88 293 LEU A N 1
ATOM 2381 C CA . LEU A 1 293 ? -13.073 -9.931 17.507 1.00 90.88 293 LEU A CA 1
ATOM 2382 C C . LEU A 1 293 ? -13.980 -8.696 17.633 1.00 90.88 293 LEU A C 1
ATOM 2384 O O . LEU A 1 293 ? -14.563 -8.469 18.691 1.00 90.88 293 LEU A O 1
ATOM 2388 N N . LEU A 1 294 ? -14.124 -7.883 16.585 1.00 89.69 294 LEU A N 1
ATOM 2389 C CA . LEU A 1 294 ? -14.988 -6.695 16.623 1.00 89.69 294 LEU A CA 1
ATOM 2390 C C . LEU A 1 294 ? -16.477 -7.057 16.769 1.00 89.69 294 LEU A C 1
ATOM 2392 O O . LEU A 1 294 ? -17.216 -6.327 17.436 1.00 89.69 294 LEU A O 1
ATOM 2396 N N . VAL A 1 295 ? -16.905 -8.201 16.227 1.00 87.88 295 VAL A N 1
ATOM 2397 C CA . VAL A 1 295 ? -18.240 -8.777 16.464 1.00 87.88 295 VAL A CA 1
ATOM 2398 C C . VAL A 1 295 ? -18.382 -9.256 17.910 1.00 87.88 295 VAL A C 1
ATOM 2400 O O . VAL A 1 295 ? -19.377 -8.939 18.562 1.00 87.88 295 VAL A O 1
ATOM 2403 N N . GLU A 1 296 ? -17.382 -9.955 18.460 1.00 89.50 296 GLU A N 1
ATOM 2404 C CA . GLU A 1 296 ? -17.370 -10.378 19.871 1.00 89.50 296 GLU A CA 1
ATOM 2405 C C . GLU A 1 296 ? -17.480 -9.174 20.824 1.00 89.50 296 GLU A C 1
ATOM 2407 O O . GLU A 1 296 ? -18.192 -9.219 21.831 1.00 89.50 296 GLU A O 1
ATOM 2412 N N . LEU A 1 297 ? -16.814 -8.069 20.482 1.00 89.06 297 LEU A N 1
ATOM 2413 C CA . LEU A 1 297 ? -16.859 -6.804 21.216 1.00 89.06 297 LEU A CA 1
ATOM 2414 C C . LEU A 1 297 ? -18.135 -5.984 20.953 1.00 89.06 297 LEU A C 1
ATOM 2416 O O . LEU A 1 297 ? -18.257 -4.883 21.490 1.00 89.06 297 LEU A O 1
ATOM 2420 N N . LYS A 1 298 ? -19.088 -6.513 20.168 1.00 87.31 298 LYS A N 1
ATOM 2421 C CA . LYS A 1 298 ? -20.370 -5.881 19.800 1.00 87.31 298 LYS A CA 1
ATOM 2422 C C . LYS A 1 298 ? -20.209 -4.543 19.057 1.00 87.31 298 LYS A C 1
ATOM 2424 O O . LYS A 1 298 ? -21.142 -3.740 19.049 1.00 87.31 298 LYS A O 1
ATOM 2429 N N . ILE A 1 299 ? -19.038 -4.304 18.459 1.00 84.31 299 ILE A N 1
ATOM 2430 C CA . ILE A 1 299 ? -18.722 -3.090 17.692 1.00 84.31 299 ILE A CA 1
ATOM 2431 C C . ILE A 1 299 ? -19.317 -3.154 16.293 1.00 84.31 299 ILE A C 1
ATOM 2433 O O . ILE A 1 299 ? -19.760 -2.124 15.806 1.00 84.31 299 ILE A O 1
ATOM 2437 N N . TYR A 1 300 ? -19.344 -4.345 15.689 1.00 79.56 300 TYR A N 1
ATOM 2438 C CA . TYR A 1 300 ? -20.010 -4.586 14.413 1.00 79.56 300 TYR A CA 1
ATOM 2439 C C . TYR A 1 300 ? -21.202 -5.524 14.548 1.00 79.56 300 TYR A C 1
ATOM 2441 O O . TYR A 1 300 ? -21.222 -6.433 15.381 1.00 79.56 300 TYR A O 1
ATOM 2449 N N . ASP A 1 301 ? -22.184 -5.309 13.677 1.00 68.19 301 ASP A N 1
ATOM 2450 C CA . ASP A 1 301 ? -23.156 -6.321 13.273 1.00 68.19 301 ASP A CA 1
ATOM 2451 C C . ASP A 1 301 ? -22.751 -6.932 11.922 1.00 68.19 301 ASP A C 1
ATOM 2453 O O . ASP A 1 301 ? -22.003 -6.328 11.157 1.00 68.19 301 ASP A O 1
ATOM 2457 N N . ILE A 1 302 ? -23.298 -8.101 11.583 1.00 59.12 302 ILE A N 1
ATOM 2458 C CA . ILE A 1 302 ? -23.017 -8.826 10.327 1.00 59.12 302 ILE A CA 1
ATOM 2459 C C . ILE A 1 302 ? -23.399 -7.977 9.087 1.00 59.12 302 ILE A C 1
ATOM 2461 O O . ILE A 1 302 ? -22.952 -8.253 7.976 1.00 59.12 302 ILE A O 1
ATOM 2465 N N . ASN A 1 303 ? -24.201 -6.922 9.284 1.00 57.81 303 ASN A N 1
ATOM 2466 C CA . ASN A 1 303 ? -24.749 -6.051 8.243 1.00 57.81 303 ASN A CA 1
ATOM 2467 C C . ASN A 1 303 ? -24.195 -4.608 8.247 1.00 57.81 303 ASN A C 1
ATOM 2469 O O . ASN A 1 303 ? -24.715 -3.779 7.503 1.00 57.81 303 ASN A O 1
ATOM 2473 N N . GLU A 1 304 ? -23.215 -4.264 9.090 1.00 62.69 304 GLU A N 1
ATOM 2474 C CA . GLU A 1 304 ? -22.700 -2.884 9.179 1.00 62.69 304 GLU A CA 1
ATOM 2475 C C . GLU A 1 304 ? -21.620 -2.572 8.126 1.00 62.69 304 GLU A C 1
ATOM 2477 O O . GLU A 1 304 ? -20.759 -3.399 7.825 1.00 62.69 304 GLU A O 1
ATOM 2482 N N . ASP A 1 305 ? -21.650 -1.348 7.582 1.00 59.75 305 ASP A N 1
ATOM 2483 C CA . ASP A 1 305 ? -20.633 -0.849 6.650 1.00 59.75 305 ASP A CA 1
ATOM 2484 C C . ASP A 1 305 ? -19.391 -0.365 7.414 1.00 59.75 305 ASP A C 1
ATOM 2486 O O . ASP A 1 305 ? -19.376 0.679 8.078 1.00 59.75 305 ASP A O 1
ATOM 2490 N N . VAL A 1 306 ? -18.320 -1.145 7.294 1.00 64.25 306 VAL A N 1
ATOM 2491 C CA . VAL A 1 306 ? -17.041 -0.916 7.969 1.00 64.25 306 VAL A CA 1
ATOM 2492 C C . VAL A 1 306 ? -16.357 0.376 7.498 1.00 64.25 306 VAL A C 1
ATOM 2494 O O . VAL A 1 306 ? -15.735 1.049 8.321 1.00 64.25 306 VAL A O 1
ATOM 2497 N N . PHE A 1 307 ? -16.517 0.793 6.236 1.00 58.53 307 PHE A N 1
ATOM 2498 C CA . PHE A 1 307 ? -15.909 2.027 5.716 1.00 58.53 307 PHE A CA 1
ATOM 2499 C C . PHE A 1 307 ? -16.573 3.279 6.291 1.00 58.53 307 PHE A C 1
ATOM 2501 O O . PHE A 1 307 ? -15.880 4.222 6.685 1.00 58.53 307 PHE A O 1
ATOM 2508 N N . LEU A 1 308 ? -17.906 3.270 6.389 1.00 60.00 308 LEU A N 1
ATOM 2509 C CA . LEU A 1 308 ? -18.670 4.347 7.026 1.00 60.00 308 LEU A CA 1
ATOM 2510 C C . LEU A 1 308 ? -18.385 4.418 8.531 1.00 60.00 308 LEU A C 1
ATOM 2512 O O . LEU A 1 308 ? -18.191 5.501 9.080 1.00 60.00 308 LEU A O 1
ATOM 2516 N N . SER A 1 309 ? -18.279 3.269 9.201 1.00 60.47 309 SER A N 1
ATOM 2517 C CA . SER A 1 309 ? -18.044 3.204 10.652 1.00 60.47 309 SER A CA 1
ATOM 2518 C C . SER A 1 309 ? -16.651 3.680 11.109 1.00 60.47 309 SER A C 1
ATOM 2520 O O . SER A 1 309 ? -16.421 3.890 12.306 1.00 60.47 309 SER A O 1
ATOM 2522 N N . LEU A 1 310 ? -15.711 3.775 10.167 1.00 61.03 310 LEU A N 1
ATOM 2523 C CA . LEU A 1 310 ? -14.361 4.305 10.345 1.00 61.03 310 LEU A CA 1
ATOM 2524 C C . LEU A 1 310 ? -14.255 5.799 10.027 1.00 61.03 310 LEU A C 1
ATOM 2526 O O . LEU A 1 310 ? -13.187 6.377 10.213 1.00 61.03 310 LEU A O 1
ATOM 2530 N N . GLY A 1 311 ? -15.316 6.407 9.487 1.00 59.91 311 GLY A N 1
ATOM 2531 C CA . GLY A 1 311 ? -15.262 7.770 8.963 1.00 59.91 311 GLY A CA 1
ATOM 2532 C C . GLY A 1 311 ? -14.334 7.927 7.752 1.00 59.91 311 GLY A C 1
ATOM 2533 O O . GLY A 1 311 ? -13.924 9.044 7.447 1.00 59.91 311 GLY A O 1
ATOM 2534 N N . LEU A 1 312 ? -13.976 6.832 7.059 1.00 60.97 312 LEU A N 1
ATOM 2535 C CA . LEU A 1 312 ? -13.173 6.917 5.831 1.00 60.97 312 LEU A CA 1
ATOM 2536 C C . LEU A 1 312 ? -13.965 7.631 4.737 1.00 60.97 312 LEU A C 1
ATOM 2538 O O . LEU A 1 312 ? -13.439 8.505 4.057 1.00 60.97 312 LEU A O 1
ATOM 2542 N N . VAL A 1 313 ? -15.244 7.295 4.598 1.00 58.56 313 VAL A N 1
ATOM 2543 C CA . VAL A 1 313 ? -16.167 7.977 3.692 1.00 58.56 313 VAL A CA 1
ATOM 2544 C C . VAL A 1 313 ? -16.964 8.978 4.521 1.00 58.56 313 VAL A C 1
ATOM 2546 O O . VAL A 1 313 ? -17.480 8.624 5.582 1.00 58.56 313 VAL A O 1
ATOM 2549 N N . GLY A 1 314 ? -17.040 10.234 4.068 1.00 44.91 314 GLY A N 1
ATOM 2550 C CA . GLY A 1 314 ? -17.895 11.233 4.711 1.00 44.91 314 GLY A CA 1
ATOM 2551 C C . GLY A 1 314 ? -19.322 10.700 4.834 1.00 44.91 314 GLY A C 1
ATOM 2552 O O . GLY A 1 314 ? -19.774 9.952 3.964 1.00 44.91 314 GLY A O 1
ATOM 2553 N N . SER A 1 315 ? -20.028 11.052 5.912 1.00 45.69 315 SER A N 1
ATOM 2554 C CA . SER A 1 315 ? -21.423 10.649 6.072 1.00 45.69 315 SER A CA 1
ATOM 2555 C C . SER A 1 315 ? -22.186 11.046 4.813 1.00 45.69 315 SER A C 1
ATOM 2557 O O . SER A 1 315 ? -22.185 12.213 4.418 1.00 45.69 315 SER A O 1
ATOM 2559 N N . SER A 1 316 ? -22.814 10.072 4.153 1.00 34.56 316 SER A N 1
ATOM 2560 C CA . SER A 1 316 ? -23.745 10.373 3.081 1.00 34.56 316 SER A CA 1
ATOM 2561 C C . SER A 1 316 ? -24.833 11.249 3.691 1.00 34.56 316 SER A C 1
ATOM 2563 O O . SER A 1 316 ? -25.689 10.754 4.425 1.00 34.56 316 SER A O 1
ATOM 2565 N N . SER A 1 317 ? -24.811 12.548 3.407 1.00 32.00 317 SER A N 1
ATOM 2566 C CA . SER A 1 317 ? -25.992 13.394 3.509 1.00 32.00 317 SER A CA 1
ATOM 2567 C C . SER A 1 317 ? -26.959 12.938 2.415 1.00 32.00 317 SER A C 1
ATOM 2569 O O . SER A 1 317 ? -27.131 13.597 1.392 1.00 32.00 317 SER A O 1
ATOM 2571 N N . LEU A 1 318 ? -27.513 11.737 2.577 1.00 30.97 318 L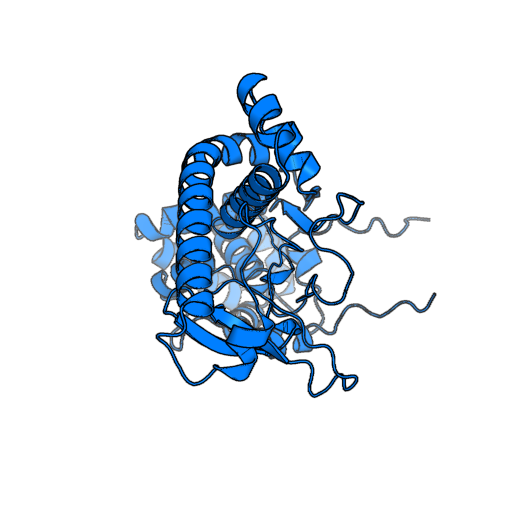EU A N 1
ATOM 2572 C CA . LEU A 1 318 ? -28.693 11.302 1.858 1.00 30.97 318 LEU A CA 1
ATOM 2573 C C . LEU A 1 318 ? -29.851 12.098 2.456 1.00 30.97 318 LEU A C 1
ATOM 2575 O O . LEU A 1 318 ? -30.324 11.782 3.540 1.00 30.97 318 LEU A O 1
ATOM 2579 N N . GLY A 1 319 ? -30.174 13.183 1.749 1.00 27.48 319 GLY A N 1
ATOM 2580 C CA . GLY A 1 319 ? -31.379 14.007 1.812 1.00 27.48 319 GLY A CA 1
ATOM 2581 C C . GLY A 1 319 ? -32.243 13.901 3.063 1.00 27.48 319 GLY A C 1
ATOM 2582 O O . GLY A 1 319 ? -33.106 13.034 3.157 1.00 27.48 319 GLY A O 1
ATOM 2583 N N . GLU A 1 320 ? -32.117 14.894 3.940 1.00 28.75 320 GLU A N 1
ATOM 2584 C CA . GLU A 1 320 ? -33.331 15.575 4.381 1.00 28.75 320 GLU A CA 1
ATOM 2585 C C . GLU A 1 320 ? -33.824 16.411 3.190 1.00 28.75 320 GLU A C 1
ATOM 2587 O O . GLU A 1 320 ? -33.314 17.502 2.953 1.00 28.75 320 GLU A O 1
ATOM 2592 N N . ASP A 1 321 ? -34.703 15.810 2.385 1.00 29.47 321 ASP A N 1
ATOM 2593 C CA . ASP A 1 321 ? -35.796 16.443 1.629 1.00 29.47 321 ASP A CA 1
ATOM 2594 C C . ASP A 1 321 ? -36.762 15.351 1.130 1.00 29.47 321 ASP A C 1
ATOM 2596 O O . ASP A 1 321 ? -36.318 14.419 0.417 1.00 29.47 321 ASP A O 1
#

Foldseek 3Di:
DDPDDPDQVVLLFVLQPDDDADDADDWDFPDDPDLVQRWTFGQGLVRATDGHHLLNALAHAPCLDDPDDDLPVVVCVVVVVDSPPPSSVVVSVVVVVLVVLLVVVLVVCLVLVVQLLVVQAAQAKDFDDLVSVVVSSPDDPVLVCVCVVDPNSVSSSSSSVVVSQLVDLQKFQQCQSSSRNDRCSPVDHSPPPDDDRGMMGDHPVLVVLVVVLLVCLVVVCNLVLCVVQQVCLLPDDLVCVVVCCVDPSNVVSCSVVLLLLSCLRRVRPVSQVSVVSSVPDDPGDGSVRSVVSCVSSSVDDSRDDSCVSNNNDPPPPPDPD

Sequence (321 aa):
MVDTPPDHFQSIIDRNENNIPKEGSIVEALSRFDERYNKLLVLTTENELLDVPALDVNFHLYRVVIPRDHIDFGQIVENRHNEGDPERVAAVDFICSFLDDVLELKRDLAPKFERVYAQFAGEAMNSISLIDVVDAIKFRETSVIKFGSSFYDQCVLLFAIHWNLIDSPKWIVPNYVPNTKLSNVITGHSNTFHSMSEYFVTPIPVWMATTKFVHQLESSRLAQDVEVLFRKLKETPKNELSSFMEVYEGRHLVYILDFLKFALVYPHESTIKTLERAGIFKDGVTARAIFDLLVELKIYDINEDVFLSLGLVGSSSLGED

pLDDT: mean 74.35, std 20.13, range [22.92, 95.31]

Organism: NCBI:txid5486